Protein 6Q4S (pdb70)

Foldseek 3Di:
DDDDDAPDDFDFAPQLVVLVVVLLVVCVVLPLDPDPVSSVVLVQLVLSLLLRLLQVQFDNVVSNLSSNVSSLVVSLLVQFDPPDPPSLVVSVVLLVQLLCLLVDDQPDDTPPDDSSSRSSSPSSNLLCPPPDPLLSVQLSVLSNLQSVLVSVVSVCVSVVNQLPDAQVRLLVSLLRNLSQSSQLSSSCSRNPHDAPPLLCPDPLNVLLSSLLSSLLSLLVLLLVVVPDCSGQLNNQCVRPVDDSVVSSVVSVVVNVVSSVVSVVSVVCLVVVCVVVVPDDVSSVRVVSSVSSSVSNSVSSSVSSVVPD

Organism: NCBI:txid1079985

Nearest PDB structures (foldseek):
  6q4s-assembly1_A-2  TM=1.003E+00  e=4.118E-43  Streptomyces chartreusis NRRL 3882
  1hm4-assembly2_B  TM=9.119E-01  e=8.173E-15  Streptomyces exfoliatus
  4mc8-assembly1_A  TM=9.263E-01  e=1.950E-12  Kitasatospora setae KM-6054
  8h6u-assembly1_C  TM=8.743E-01  e=1.088E-12  Botrytis cinerea
  7y50-assembly1_A  TM=8.777E-01  e=1.174E-11  Streptantibioticus cattleyicolor

Structure (mmCIF, N/CA/C/O backbone):
data_6Q4S
#
_entry.id   6Q4S
#
_cell.length_a   103.140
_cell.length_b   103.140
_cell.length_c   139.665
_cell.angle_alpha   90.00
_cell.angle_beta   90.00
_cell.angle_gamma   120.00
#
_symmetry.space_group_name_H-M   'P 61 2 2'
#
loop_
_entity.id
_entity.type
_entity.pdbx_description
1 polymer 'Pentalenene synthase'
2 non-polymer 'CHLORIDE ION'
3 water water
#
loop_
_atom_site.group_PDB
_atom_site.id
_atom_site.type_symbol
_atom_site.label_atom_id
_atom_site.label_alt_id
_atom_site.label_comp_id
_atom_site.label_asym_id
_atom_site.label_entity_id
_atom_site.label_seq_id
_atom_site.pdbx_PDB_ins_code
_atom_site.Cartn_x
_atom_site.Cartn_y
_atom_site.Cartn_z
_atom_site.occupancy
_atom_site.B_iso_or_equiv
_atom_site.auth_seq_id
_atom_site.auth_comp_id
_atom_site.auth_asym_id
_atom_site.auth_atom_id
_atom_site.pdbx_PDB_model_num
ATOM 1 N N . ASP A 1 4 ? -2.622 -47.624 -10.999 1.00 85.46 4 ASP A N 1
ATOM 2 C CA . ASP A 1 4 ? -3.872 -47.224 -10.274 1.00 90.22 4 ASP A CA 1
ATOM 3 C C . ASP A 1 4 ? -4.583 -48.425 -9.618 1.00 90.58 4 ASP A C 1
ATOM 4 O O . ASP A 1 4 ? -5.139 -49.293 -10.304 1.00 90.56 4 ASP A O 1
ATOM 9 N N . VAL A 1 5 ? -4.555 -48.457 -8.284 1.00 86.86 5 VAL A N 1
ATOM 10 C CA . VAL A 1 5 ? -5.246 -49.484 -7.494 1.00 81.92 5 VAL A CA 1
ATOM 11 C C . VAL A 1 5 ? -6.788 -49.377 -7.726 1.00 75.80 5 VAL A C 1
ATOM 12 O O . VAL A 1 5 ? -7.411 -48.295 -7.616 1.00 70.85 5 VAL A O 1
ATOM 16 N N . ARG A 1 6 ? -7.350 -50.508 -8.141 1.00 68.53 6 ARG A N 1
ATOM 17 C CA . ARG A 1 6 ? -8.781 -50.726 -8.305 1.00 66.22 6 ARG A CA 1
ATOM 18 C C . ARG A 1 6 ? -9.125 -51.794 -7.291 1.00 60.50 6 ARG A C 1
ATOM 19 O O . ARG A 1 6 ? -8.278 -52.591 -6.889 1.00 53.79 6 ARG A O 1
ATOM 27 N N . PHE A 1 7 ? -10.366 -51.808 -6.842 1.00 55.78 7 PHE A N 1
ATOM 28 C CA . PHE A 1 7 ? -10.796 -52.883 -5.934 1.00 55.80 7 PHE A CA 1
ATOM 29 C C . PHE A 1 7 ? -12.012 -53.450 -6.616 1.00 57.72 7 PHE A C 1
ATOM 30 O O . PHE A 1 7 ? -12.793 -52.695 -7.238 1.00 57.22 7 PHE A O 1
ATOM 38 N N . ASP A 1 8 ? -12.193 -54.755 -6.522 1.00 65.65 8 ASP A N 1
ATOM 39 C CA . ASP A 1 8 ? -13.458 -55.307 -6.945 1.00 67.97 8 ASP A CA 1
ATOM 40 C C . ASP A 1 8 ? -14.221 -55.754 -5.707 1.00 60.65 8 ASP A C 1
ATOM 41 O O . ASP A 1 8 ? -13.912 -56.778 -5.091 1.00 54.14 8 ASP A O 1
ATOM 46 N N . LEU A 1 9 ? -15.215 -54.938 -5.352 1.00 53.51 9 LEU A N 1
ATOM 47 C CA . LEU A 1 9 ? -15.982 -55.116 -4.131 1.00 51.32 9 LEU A CA 1
ATOM 48 C C . LEU A 1 9 ? -17.155 -56.033 -4.414 1.00 49.84 9 LEU A C 1
ATOM 49 O O . LEU A 1 9 ? -17.702 -55.948 -5.484 1.00 56.48 9 LEU A O 1
ATOM 54 N N . PRO A 1 10 ? -17.547 -56.911 -3.472 1.00 46.85 10 PRO A N 1
ATOM 55 C CA . PRO A 1 10 ? -18.736 -57.750 -3.659 1.00 49.43 10 PRO A CA 1
ATOM 56 C C . PRO A 1 10 ? -20.047 -57.091 -3.186 1.00 54.13 10 PRO A C 1
ATOM 57 O O . PRO A 1 10 ? -20.772 -57.684 -2.400 1.00 67.73 10 PRO A O 1
ATOM 61 N N . PHE A 1 11 ? -20.322 -55.858 -3.593 1.00 54.19 11 PHE A N 1
ATOM 62 C CA . PHE A 1 11 ? -21.574 -55.189 -3.227 1.00 52.57 11 PHE A CA 1
ATOM 63 C C . PHE A 1 11 ? -22.156 -54.703 -4.521 1.00 46.74 11 PHE A C 1
ATOM 64 O O . PHE A 1 11 ? -21.426 -54.431 -5.453 1.00 48.46 11 PHE A O 1
ATOM 72 N N . ASP A 1 12 ? -23.475 -54.624 -4.594 1.00 54.36 12 ASP A N 1
ATOM 73 C CA . ASP A 1 12 ? -24.167 -53.923 -5.689 1.00 58.11 12 ASP A CA 1
ATOM 74 C C . ASP A 1 12 ? -25.113 -52.973 -4.958 1.00 51.92 12 ASP A C 1
ATOM 75 O O . ASP A 1 12 ? -25.900 -53.400 -4.080 1.00 53.05 12 ASP A O 1
ATOM 80 N N . THR A 1 13 ? -25.034 -51.694 -5.278 1.00 46.59 13 THR A N 1
ATOM 81 C CA . THR A 1 13 ? -25.545 -50.721 -4.316 1.00 46.84 13 THR A CA 1
ATOM 82 C C . THR A 1 13 ? -26.334 -49.642 -5.054 1.00 41.39 13 THR A C 1
ATOM 83 O O . THR A 1 13 ? -25.828 -49.053 -6.022 1.00 38.99 13 THR A O 1
ATOM 87 N N . PRO A 1 14 ? -27.597 -49.364 -4.610 1.00 44.74 14 PRO A N 1
ATOM 88 C CA . PRO A 1 14 ? -28.375 -48.325 -5.305 1.00 42.91 14 PRO A CA 1
ATOM 89 C C . PRO A 1 14 ? -27.845 -46.891 -5.185 1.00 45.68 14 PRO A C 1
ATOM 90 O O . PRO A 1 14 ? -27.077 -46.560 -4.287 1.00 42.59 14 PRO A O 1
ATOM 94 N N . VAL A 1 15 ? -28.221 -46.070 -6.135 1.00 38.54 15 VAL A N 1
ATOM 95 C CA . VAL A 1 15 ? -27.896 -44.689 -6.159 1.00 41.17 15 VAL A CA 1
ATOM 96 C C . VAL A 1 15 ? -29.172 -43.865 -6.107 1.00 46.92 15 VAL A C 1
ATOM 97 O O . VAL A 1 15 ? -30.108 -44.162 -6.830 1.00 51.35 15 VAL A O 1
ATOM 101 N N . SER A 1 16 ? -29.228 -42.822 -5.285 1.00 39.42 16 SER A N 1
ATOM 102 C CA . SER A 1 16 ? -30.462 -42.046 -5.207 1.00 45.12 16 SER A CA 1
ATOM 103 C C . SER A 1 16 ? -30.880 -41.423 -6.558 1.00 43.00 16 SER A C 1
ATOM 104 O O . SER A 1 16 ? -30.081 -40.756 -7.274 1.00 38.85 16 SER A O 1
ATOM 107 N N . GLU A 1 17 ? -32.170 -41.558 -6.849 1.00 42.09 17 GLU A N 1
ATOM 108 C CA . GLU A 1 17 ? -32.796 -40.815 -7.983 1.00 46.41 17 GLU A CA 1
ATOM 109 C C . GLU A 1 17 ? -32.881 -39.305 -7.780 1.00 43.06 17 GLU A C 1
ATOM 110 O O . GLU A 1 17 ? -33.102 -38.516 -8.747 1.00 38.73 17 GLU A O 1
ATOM 116 N N . HIS A 1 18 ? -32.621 -38.828 -6.548 1.00 36.61 18 HIS A N 1
ATOM 117 C CA . HIS A 1 18 ? -32.756 -37.388 -6.275 1.00 34.06 18 HIS A CA 1
ATOM 118 C C . HIS A 1 18 ? -31.538 -36.552 -6.441 1.00 35.17 18 HIS A C 1
ATOM 119 O O . HIS A 1 18 ? -31.503 -35.354 -6.071 1.00 35.41 18 HIS A O 1
ATOM 126 N N . LEU A 1 19 ? -30.515 -37.111 -7.062 1.00 35.72 19 LEU A N 1
ATOM 127 C CA . LEU A 1 19 ? -29.264 -36.368 -7.164 1.00 34.84 19 LEU A CA 1
ATOM 128 C C . LEU A 1 19 ? -29.418 -34.997 -7.743 1.00 37.66 19 LEU A C 1
ATOM 129 O O . LEU A 1 19 ? -28.970 -33.994 -7.142 1.00 33.35 19 LEU A O 1
ATOM 134 N N . GLU A 1 20 ? -30.020 -34.878 -8.940 1.00 36.76 20 GLU A N 1
ATOM 135 C CA . GLU A 1 20 ? -30.097 -33.534 -9.565 1.00 38.11 20 GLU A CA 1
ATOM 136 C C . GLU A 1 20 ? -31.072 -32.596 -8.849 1.00 33.68 20 GLU A C 1
ATOM 137 O O . GLU A 1 20 ? -30.780 -31.408 -8.676 1.00 36.19 20 GLU A O 1
ATOM 143 N N . TYR A 1 21 ? -32.198 -33.129 -8.393 1.00 35.61 21 TYR A N 1
ATOM 144 C CA . TYR A 1 21 ? -33.191 -32.296 -7.657 1.00 36.53 21 TYR A CA 1
ATOM 145 C C . TYR A 1 21 ? -32.500 -31.642 -6.402 1.00 34.03 21 TYR A C 1
ATOM 146 O O . TYR A 1 21 ? -32.540 -30.420 -6.185 1.00 33.46 21 TYR A O 1
ATOM 155 N N . ALA A 1 22 ? -31.840 -32.486 -5.631 1.00 32.49 22 ALA A N 1
ATOM 156 C CA . ALA A 1 22 ? -31.202 -32.050 -4.347 1.00 30.56 22 ALA A CA 1
ATOM 157 C C . ALA A 1 22 ? -29.937 -31.267 -4.509 1.00 32.84 22 ALA A C 1
ATOM 158 O O . ALA A 1 22 ? -29.717 -30.246 -3.800 1.00 33.83 22 ALA A O 1
ATOM 160 N N . ARG A 1 23 ? -29.103 -31.642 -5.484 1.00 35.49 23 ARG A N 1
ATOM 161 C CA . ARG A 1 23 ? -27.914 -30.842 -5.847 1.00 32.67 23 ARG A CA 1
ATOM 162 C C . ARG A 1 23 ? -28.277 -29.399 -6.056 1.00 37.68 23 ARG A C 1
ATOM 163 O O . ARG A 1 23 ? -27.614 -28.502 -5.576 1.00 33.55 23 ARG A O 1
ATOM 171 N N . ALA A 1 24 ? -29.316 -29.156 -6.842 1.00 36.71 24 ALA A N 1
ATOM 172 C CA . ALA A 1 24 ? -29.692 -27.798 -7.152 1.00 32.87 24 ALA A CA 1
ATOM 173 C C . ALA A 1 24 ? -30.071 -26.989 -5.900 1.00 29.42 24 ALA A C 1
ATOM 174 O O . ALA A 1 24 ? -29.623 -25.887 -5.732 1.00 34.37 24 ALA A O 1
ATOM 176 N N . ARG A 1 25 ? -30.872 -27.550 -5.035 1.00 31.62 25 ARG A N 1
ATOM 177 C CA . ARG A 1 25 ? -31.199 -26.864 -3.764 1.00 36.65 25 ARG A CA 1
ATOM 178 C C . ARG A 1 25 ? -29.973 -26.679 -2.850 1.00 33.73 25 ARG A C 1
ATOM 179 O O . ARG A 1 25 ? -29.816 -25.650 -2.149 1.00 33.35 25 ARG A O 1
ATOM 187 N N . HIS A 1 26 ? -29.146 -27.719 -2.833 1.00 32.30 26 HIS A N 1
ATOM 188 C CA . HIS A 1 26 ? -27.924 -27.775 -1.980 1.00 33.16 26 HIS A CA 1
ATOM 189 C C . HIS A 1 26 ? -26.977 -26.699 -2.409 1.00 33.18 26 HIS A C 1
ATOM 190 O O . HIS A 1 26 ? -26.438 -25.959 -1.583 1.00 34.55 26 HIS A O 1
ATOM 197 N N . LEU A 1 27 ? -26.758 -26.549 -3.722 1.00 34.92 27 LEU A N 1
ATOM 198 C CA . LEU A 1 27 ? -25.881 -25.479 -4.191 1.00 31.74 27 LEU A CA 1
ATOM 199 C C . LEU A 1 27 ? -26.312 -24.053 -3.885 1.00 32.69 27 LEU A C 1
ATOM 200 O O . LEU A 1 27 ? -25.444 -23.178 -3.673 1.00 32.80 27 LEU A O 1
ATOM 205 N N . ARG A 1 28 ? -27.611 -23.805 -3.911 1.00 31.22 28 ARG A N 1
ATOM 206 C CA . ARG A 1 28 ? -28.141 -22.502 -3.478 1.00 32.73 28 ARG A CA 1
ATOM 207 C C . ARG A 1 28 ? -27.985 -22.289 -1.974 1.00 31.57 28 ARG A C 1
ATOM 208 O O . ARG A 1 28 ? -27.657 -21.185 -1.527 1.00 31.30 28 ARG A O 1
ATOM 216 N N . TRP A 1 29 ? -28.200 -23.374 -1.236 1.00 29.92 29 TRP A N 1
ATOM 217 C CA . TRP A 1 29 ? -28.024 -23.356 0.227 1.00 33.13 29 TRP A CA 1
ATOM 218 C C . TRP A 1 29 ? -26.600 -22.987 0.650 1.00 31.40 29 TRP A C 1
ATOM 219 O O . TRP A 1 29 ? -26.426 -22.196 1.576 1.00 31.78 29 TRP A O 1
ATOM 230 N N . VAL A 1 30 ? -25.569 -23.532 0.007 1.00 32.32 30 VAL A N 1
ATOM 231 C CA . VAL A 1 30 ? -24.211 -23.175 0.431 1.00 36.14 30 VAL A CA 1
ATOM 232 C C . VAL A 1 30 ? -23.963 -21.668 0.333 1.00 38.66 30 VAL A C 1
ATOM 233 O O . VAL A 1 30 ? -23.242 -21.068 1.169 1.00 33.10 30 VAL A O 1
ATOM 237 N N . TRP A 1 31 ? -24.535 -21.040 -0.680 1.00 34.11 31 TRP A N 1
ATOM 238 C CA . TRP A 1 31 ? -24.537 -19.545 -0.710 1.00 34.10 31 TRP A CA 1
ATOM 239 C C . TRP A 1 31 ? -25.421 -18.804 0.313 1.00 31.18 31 TRP A C 1
ATOM 240 O O . TRP A 1 31 ? -25.039 -17.825 0.916 1.00 39.44 31 TRP A O 1
ATOM 251 N N . GLU A 1 32 ? -26.610 -19.275 0.503 1.00 34.67 32 GLU A N 1
ATOM 252 C CA . GLU A 1 32 ? -27.538 -18.680 1.457 1.00 36.87 32 GLU A CA 1
ATOM 253 C C . GLU A 1 32 ? -26.894 -18.737 2.857 1.00 40.71 32 GLU A C 1
ATOM 254 O O . GLU A 1 32 ? -26.961 -17.773 3.602 1.00 34.95 32 GLU A O 1
ATOM 260 N N . MET A 1 33 ? -26.215 -19.847 3.179 1.00 34.82 33 MET A N 1
ATOM 261 C CA . MET A 1 33 ? -25.612 -19.990 4.549 1.00 35.83 33 MET A CA 1
ATOM 262 C C . MET A 1 33 ? -24.219 -19.407 4.633 1.00 40.59 33 MET A C 1
ATOM 263 O O . MET A 1 33 ? -23.563 -19.490 5.665 1.00 36.38 33 MET A O 1
ATOM 268 N N . ARG A 1 34 ? -23.732 -18.820 3.540 1.00 37.50 34 ARG A N 1
ATOM 269 C CA . ARG A 1 34 ? -22.480 -18.092 3.512 1.00 40.12 34 ARG A CA 1
ATOM 270 C C . ARG A 1 34 ? -21.271 -18.989 3.762 1.00 40.40 34 ARG A C 1
ATOM 271 O O . ARG A 1 34 ? -20.221 -18.501 4.172 1.00 40.04 34 ARG A O 1
ATOM 279 N N . LEU A 1 35 ? -21.403 -20.266 3.392 1.00 36.03 35 LEU A N 1
ATOM 280 C CA . LEU A 1 35 ? -20.306 -21.252 3.483 1.00 37.01 35 LEU A CA 1
ATOM 281 C C . LEU A 1 35 ? -19.279 -21.078 2.402 1.00 40.98 35 LEU A C 1
ATOM 282 O O . LEU A 1 35 ? -18.142 -21.475 2.581 1.00 39.83 35 LEU A O 1
ATOM 287 N N . VAL A 1 36 ? -19.690 -20.562 1.248 1.00 41.45 36 VAL A N 1
ATOM 288 C CA . VAL A 1 36 ? -18.768 -20.098 0.246 1.00 40.47 36 VAL A CA 1
ATOM 289 C C . VAL A 1 36 ? -19.008 -18.585 0.112 1.00 43.21 36 VAL A C 1
ATOM 290 O O . VAL A 1 36 ? -20.162 -18.074 0.311 1.00 43.86 36 VAL A O 1
ATOM 294 N N . ARG A 1 37 ? -17.933 -17.896 -0.262 1.00 41.25 37 ARG A N 1
ATOM 295 C CA . ARG A 1 37 ? -17.881 -16.415 -0.279 1.00 52.68 37 ARG A CA 1
ATOM 296 C C . ARG A 1 37 ? -17.503 -15.769 -1.640 1.00 52.55 37 ARG A C 1
ATOM 297 O O . ARG A 1 37 ? -17.592 -14.575 -1.781 1.00 56.46 37 ARG A O 1
ATOM 305 N N . SER A 1 38 ? -17.050 -16.562 -2.602 1.00 52.93 38 SER A N 1
ATOM 306 C CA . SER A 1 38 ? -16.647 -16.077 -3.911 1.00 47.74 38 SER A CA 1
ATOM 307 C C . SER A 1 38 ? -17.004 -17.109 -4.951 1.00 47.59 38 SER A C 1
ATOM 308 O O . SER A 1 38 ? -17.131 -18.307 -4.664 1.00 51.12 38 SER A O 1
ATOM 311 N N . ARG A 1 39 ? -17.144 -16.633 -6.182 1.00 47.67 39 ARG A N 1
ATOM 312 C CA . ARG A 1 39 ? -17.416 -17.486 -7.309 1.00 48.58 39 ARG A CA 1
ATOM 313 C C . ARG A 1 39 ? -16.366 -18.601 -7.460 1.00 44.52 39 ARG A C 1
ATOM 314 O O . ARG A 1 39 ? -16.733 -19.761 -7.662 1.00 45.83 39 ARG A O 1
ATOM 322 N N . ASP A 1 40 ? -15.095 -18.240 -7.365 1.00 45.02 40 ASP A N 1
ATOM 323 C CA . ASP A 1 40 ? -13.954 -19.197 -7.405 1.00 49.15 40 ASP A CA 1
ATOM 324 C C . ASP A 1 40 ? -14.009 -20.240 -6.278 1.00 47.03 40 ASP A C 1
ATOM 325 O O . ASP A 1 40 ? -13.726 -21.404 -6.503 1.00 50.80 40 ASP A O 1
ATOM 330 N N . GLY A 1 41 ? -14.326 -19.807 -5.066 1.00 47.13 41 GLY A N 1
ATOM 331 C CA . GLY A 1 41 ? -14.468 -20.746 -3.958 1.00 44.42 41 GLY A CA 1
ATOM 332 C C . GLY A 1 41 ? -15.580 -21.713 -4.239 1.00 46.73 41 GLY A C 1
ATOM 333 O O . GLY A 1 41 ? -15.436 -22.929 -4.020 1.00 43.86 41 GLY A O 1
ATOM 334 N N . PHE A 1 42 ? -16.686 -21.183 -4.776 1.00 46.96 42 PHE A N 1
ATOM 335 C CA . PHE A 1 42 ? -17.816 -22.009 -5.132 1.00 41.34 42 PHE A CA 1
ATOM 336 C C . PHE A 1 42 ? -17.460 -23.033 -6.179 1.00 41.63 42 PHE A C 1
ATOM 337 O O . PHE A 1 42 ? -17.815 -24.196 -6.045 1.00 40.03 42 PHE A O 1
ATOM 345 N N . GLU A 1 43 ? -16.830 -22.608 -7.266 1.00 43.45 43 GLU A N 1
ATOM 346 C CA . GLU A 1 43 ? -16.487 -23.573 -8.337 1.00 47.71 43 GLU A CA 1
ATOM 347 C C . GLU A 1 43 ? -15.476 -24.675 -7.851 1.00 44.52 43 GLU A C 1
ATOM 348 O O . GLU A 1 43 ? -15.596 -25.827 -8.190 1.00 46.35 43 GLU A O 1
ATOM 354 N N . GLU A 1 44 ? -14.534 -24.298 -7.010 1.00 52.29 44 GLU A N 1
ATOM 355 C CA . GLU A 1 44 ? -13.681 -25.245 -6.262 1.00 50.31 44 GLU A CA 1
ATOM 356 C C . GLU A 1 44 ? -14.538 -26.234 -5.451 1.00 47.82 44 GLU A C 1
ATOM 357 O O . GLU A 1 44 ? -14.391 -27.436 -5.611 1.00 41.61 44 GLU A O 1
ATOM 363 N N . TYR A 1 45 ? -15.492 -25.726 -4.652 1.00 43.32 45 TYR A N 1
ATOM 364 C CA . TYR A 1 45 ? -16.437 -26.592 -3.933 1.00 41.66 45 TYR A CA 1
ATOM 365 C C . TYR A 1 45 ? -17.185 -27.534 -4.891 1.00 41.01 45 TYR A C 1
ATOM 366 O O . TYR A 1 45 ? -17.239 -28.754 -4.703 1.00 41.22 45 TYR A O 1
ATOM 375 N N . LYS A 1 46 ? -17.754 -26.979 -5.964 1.00 43.42 46 LYS A N 1
ATOM 376 C CA . LYS A 1 46 ? -18.483 -27.821 -6.927 1.00 44.30 46 LYS A CA 1
ATOM 377 C C . LYS A 1 46 ? -17.690 -28.941 -7.531 1.00 44.53 46 LYS A C 1
ATOM 378 O O . LYS A 1 46 ? -18.266 -29.986 -7.846 1.00 42.11 46 LYS A O 1
ATOM 384 N N . SER A 1 47 ? -16.397 -28.720 -7.751 1.00 45.98 47 SER A N 1
ATOM 385 C CA . SER A 1 47 ? -15.557 -29.756 -8.364 1.00 45.52 47 SER A CA 1
ATOM 386 C C . SER A 1 47 ? -15.419 -31.001 -7.524 1.00 43.12 47 SER A C 1
ATOM 387 O O . SER A 1 47 ? -15.208 -32.080 -8.070 1.00 51.92 47 SER A O 1
ATOM 390 N N . TRP A 1 48 ? -15.554 -30.892 -6.211 1.00 43.86 48 TRP A N 1
ATOM 391 C CA . TRP A 1 48 ? -15.455 -32.075 -5.343 1.00 42.33 48 TRP A CA 1
ATOM 392 C C . TRP A 1 48 ? -16.612 -33.050 -5.554 1.00 45.37 48 TRP A C 1
ATOM 393 O O . TRP A 1 48 ? -16.552 -34.196 -5.075 1.00 39.19 48 TRP A O 1
ATOM 404 N N . ASP A 1 49 ? -17.682 -32.591 -6.227 1.00 37.68 49 ASP A N 1
ATOM 405 C CA . ASP A 1 49 ? -18.936 -33.368 -6.421 1.00 39.22 49 ASP A CA 1
ATOM 406 C C . ASP A 1 49 ? -19.439 -34.136 -5.189 1.00 34.89 49 ASP A C 1
ATOM 407 O O . ASP A 1 49 ? -19.779 -35.324 -5.244 1.00 33.85 49 ASP A O 1
ATOM 412 N N . LEU A 1 50 ? -19.512 -33.436 -4.049 1.00 35.41 50 LEU A N 1
ATOM 413 C CA . LEU A 1 50 ? -20.116 -34.030 -2.842 1.00 34.61 50 LEU A CA 1
ATOM 414 C C . LEU A 1 50 ? -21.563 -34.500 -2.996 1.00 33.58 50 LEU A C 1
ATOM 415 O O . LEU A 1 50 ? -21.923 -35.515 -2.478 1.00 35.98 50 LEU A O 1
ATOM 420 N N . PRO A 1 51 ? -22.391 -33.789 -3.781 1.00 35.67 51 PRO A N 1
ATOM 421 C CA . PRO A 1 51 ? -23.754 -34.320 -4.016 1.00 34.63 51 PRO A CA 1
ATOM 422 C C . PRO A 1 51 ? -23.763 -35.769 -4.499 1.00 31.73 51 PRO A C 1
ATOM 423 O O . PRO A 1 51 ? -24.516 -36.586 -4.034 1.00 34.12 51 PRO A O 1
ATOM 427 N N . GLN A 1 52 ? -22.837 -36.102 -5.380 1.00 32.25 52 GLN A N 1
ATOM 428 C CA . GLN A 1 52 ? -22.785 -37.446 -5.858 1.00 33.69 52 GLN A CA 1
ATOM 429 C C . GLN A 1 52 ? -22.455 -38.414 -4.779 1.00 28.81 52 GLN A C 1
ATOM 430 O O . GLN A 1 52 ? -23.047 -39.489 -4.674 1.00 33.27 52 GLN A O 1
ATOM 436 N N . ALA A 1 53 ? -21.499 -38.074 -3.903 1.00 32.90 53 ALA A N 1
ATOM 437 C CA . ALA A 1 53 ? -21.202 -38.964 -2.795 1.00 30.90 53 ALA A CA 1
ATOM 438 C C . ALA A 1 53 ? -22.447 -39.191 -1.938 1.00 29.49 53 ALA A C 1
ATOM 439 O O . ALA A 1 53 ? -22.761 -40.353 -1.540 1.00 29.31 53 ALA A O 1
ATOM 441 N N . ALA A 1 54 ? -23.163 -38.089 -1.633 1.00 32.74 54 ALA A N 1
ATOM 442 C CA . ALA A 1 54 ? -24.380 -38.261 -0.797 1.00 32.62 54 ALA A CA 1
ATOM 443 C C . ALA A 1 54 ? -25.429 -39.190 -1.433 1.00 33.22 54 ALA A C 1
ATOM 444 O O . ALA A 1 54 ? -26.065 -40.031 -0.778 1.00 31.20 54 ALA A O 1
ATOM 446 N N . ALA A 1 55 ? -25.604 -39.028 -2.742 1.00 36.10 55 ALA A N 1
ATOM 447 C CA . ALA A 1 55 ? -26.556 -39.866 -3.503 1.00 33.84 55 ALA A CA 1
ATOM 448 C C . ALA A 1 55 ? -26.191 -41.346 -3.495 1.00 37.65 55 ALA A C 1
ATOM 449 O O . ALA A 1 55 ? -27.077 -42.217 -3.523 1.00 34.29 55 ALA A O 1
ATOM 451 N N . ARG A 1 56 ? -24.894 -41.659 -3.437 1.00 31.57 56 ARG A N 1
ATOM 452 C CA . ARG A 1 56 ? -24.406 -43.102 -3.385 1.00 31.26 56 ARG A CA 1
ATOM 453 C C . ARG A 1 56 ? -24.342 -43.690 -2.010 1.00 31.79 56 ARG A C 1
ATOM 454 O O . ARG A 1 56 ? -24.499 -44.885 -1.818 1.00 31.70 56 ARG A O 1
ATOM 462 N N . THR A 1 57 ? -24.112 -42.834 -0.996 1.00 29.30 57 THR A N 1
ATOM 463 C CA . THR A 1 57 ? -24.081 -43.314 0.380 1.00 27.62 57 THR A CA 1
ATOM 464 C C . THR A 1 57 ? -25.402 -43.338 1.170 1.00 27.83 57 THR A C 1
ATOM 465 O O . THR A 1 57 ? -25.552 -44.143 2.132 1.00 27.59 57 THR A O 1
ATOM 469 N N . TYR A 1 58 ? -26.348 -42.502 0.771 1.00 27.84 58 TYR A N 1
ATOM 470 C CA . TYR A 1 58 ? -27.682 -42.481 1.400 1.00 30.70 58 TYR A CA 1
ATOM 471 C C . TYR A 1 58 ? -28.756 -42.706 0.302 1.00 35.58 58 TYR A C 1
ATOM 472 O O . TYR A 1 58 ? -29.557 -41.832 0.028 1.00 31.68 58 TYR A O 1
ATOM 481 N N . PRO A 1 59 ? -28.717 -43.856 -0.362 1.00 32.95 59 PRO A N 1
ATOM 482 C CA . PRO A 1 59 ? -29.542 -43.946 -1.603 1.00 37.81 59 PRO A CA 1
ATOM 483 C C . PRO A 1 59 ? -31.052 -44.009 -1.401 1.00 37.12 59 PRO A C 1
ATOM 484 O O . PRO A 1 59 ? -31.782 -43.792 -2.377 1.00 40.80 59 PRO A O 1
ATOM 488 N N . HIS A 1 60 ? -31.507 -44.290 -0.178 1.00 40.69 60 HIS A N 1
ATOM 489 C CA . HIS A 1 60 ? -32.933 -44.406 0.144 1.00 40.00 60 HIS A CA 1
ATOM 490 C C . HIS A 1 60 ? -33.573 -43.138 0.667 1.00 42.39 60 HIS A C 1
ATOM 491 O O . HIS A 1 60 ? -34.693 -43.212 1.076 1.00 39.90 60 HIS A O 1
ATOM 498 N N . ALA A 1 61 ? -32.879 -41.999 0.637 1.00 36.09 61 ALA A N 1
ATOM 499 C CA . ALA A 1 61 ? -33.380 -40.812 1.271 1.00 37.09 61 ALA A CA 1
ATOM 500 C C . ALA A 1 61 ? -34.546 -40.302 0.457 1.00 41.90 61 ALA A C 1
ATOM 501 O O . ALA A 1 61 ? -34.493 -40.340 -0.794 1.00 34.87 61 ALA A O 1
ATOM 503 N N . SER A 1 62 ? -35.560 -39.740 1.136 1.00 38.15 62 SER A N 1
ATOM 504 C CA . SER A 1 62 ? -36.532 -38.946 0.416 1.00 36.11 62 SER A CA 1
ATOM 505 C C . SER A 1 62 ? -35.833 -37.775 -0.212 1.00 40.45 62 SER A C 1
ATOM 506 O O . SER A 1 62 ? -34.677 -37.454 0.170 1.00 34.60 62 SER A O 1
ATOM 509 N N . ALA A 1 63 ? -36.515 -37.083 -1.121 1.00 31.83 63 ALA A N 1
ATOM 510 C CA . ALA A 1 63 ? -35.918 -36.003 -1.801 1.00 34.52 63 ALA A CA 1
ATOM 511 C C . ALA A 1 63 ? -35.565 -34.841 -0.882 1.00 35.84 63 ALA A C 1
ATOM 512 O O . ALA A 1 63 ? -34.538 -34.153 -1.115 1.00 37.77 63 ALA A O 1
ATOM 514 N N . ASP A 1 64 ? -36.405 -34.528 0.109 1.00 34.30 64 ASP A N 1
ATOM 515 C CA . ASP A 1 64 ? -36.101 -33.367 0.923 1.00 36.59 64 ASP A CA 1
ATOM 516 C C . ASP A 1 64 ? -34.920 -33.720 1.888 1.00 33.67 64 ASP A C 1
ATOM 517 O O . ASP A 1 64 ? -34.159 -32.851 2.266 1.00 35.49 64 ASP A O 1
ATOM 522 N N . ASP A 1 65 ? -34.925 -34.943 2.367 1.00 32.68 65 ASP A N 1
ATOM 523 C CA . ASP A 1 65 ? -33.855 -35.450 3.244 1.00 37.03 65 ASP A CA 1
ATOM 524 C C . ASP A 1 65 ? -32.530 -35.604 2.495 1.00 39.42 65 ASP A C 1
ATOM 525 O O . ASP A 1 65 ? -31.470 -35.388 3.069 1.00 39.84 65 ASP A O 1
ATOM 530 N N . MET A 1 66 ? -32.582 -35.851 1.196 1.00 35.79 66 MET A N 1
ATOM 531 C CA . MET A 1 66 ? -31.358 -35.864 0.399 1.00 33.16 66 MET A CA 1
ATOM 532 C C . MET A 1 66 ? -30.735 -34.490 0.400 1.00 33.23 66 MET A C 1
ATOM 533 O O . MET A 1 66 ? -29.497 -34.341 0.530 1.00 30.02 66 MET A O 1
ATOM 538 N N . VAL A 1 67 ? -31.571 -33.452 0.342 1.00 30.24 67 VAL A N 1
ATOM 539 C CA . VAL A 1 67 ? -31.053 -32.094 0.457 1.00 30.60 67 VAL A CA 1
ATOM 540 C C . VAL A 1 67 ? -30.296 -31.830 1.834 1.00 32.69 67 VAL A C 1
ATOM 541 O O . VAL A 1 67 ? -29.218 -31.302 1.820 1.00 30.67 67 VAL A O 1
ATOM 545 N N . VAL A 1 68 ? -30.918 -32.227 2.929 1.00 36.64 68 VAL A N 1
ATOM 546 C CA . VAL A 1 68 ? -30.367 -32.076 4.282 1.00 34.59 68 VAL A CA 1
ATOM 547 C C . VAL A 1 68 ? -29.039 -32.854 4.343 1.00 34.99 68 VAL A C 1
ATOM 548 O O . VAL A 1 68 ? -28.043 -32.335 4.838 1.00 34.37 68 VAL A O 1
ATOM 552 N N . LEU A 1 69 ? -29.019 -34.063 3.781 1.00 32.15 69 LEU A N 1
ATOM 553 C CA . LEU A 1 69 ? -27.786 -34.870 3.749 1.00 29.57 69 LEU A CA 1
ATOM 554 C C . LEU A 1 69 ? -26.643 -34.242 2.964 1.00 34.22 69 LEU A C 1
ATOM 555 O O . LEU A 1 69 ? -25.505 -34.226 3.443 1.00 31.67 69 LEU A O 1
ATOM 560 N N . MET A 1 70 ? -26.917 -33.668 1.799 1.00 27.24 70 MET A N 1
ATOM 561 C CA . MET A 1 70 ? -25.919 -32.961 1.063 1.00 30.51 70 MET A CA 1
ATOM 562 C C . MET A 1 70 ? -25.448 -31.736 1.824 1.00 31.75 70 MET A C 1
ATOM 563 O O . MET A 1 70 ? -24.254 -31.401 1.819 1.00 32.11 70 MET A O 1
ATOM 568 N N . ASN A 1 71 ? -26.392 -31.027 2.450 1.00 31.14 71 ASN A N 1
ATOM 569 C CA . ASN A 1 71 ? -26.004 -29.861 3.174 1.00 31.48 71 ASN A CA 1
ATOM 570 C C . ASN A 1 71 ? -24.961 -30.282 4.315 1.00 29.71 71 ASN A C 1
ATOM 571 O O . ASN A 1 71 ? -23.899 -29.663 4.485 1.00 31.01 71 ASN A O 1
ATOM 576 N N . TRP A 1 72 ? -25.345 -31.251 5.088 1.00 31.56 72 TRP A N 1
ATOM 577 C CA . TRP A 1 72 ? -24.465 -31.835 6.106 1.00 37.72 72 TRP A CA 1
ATOM 578 C C . TRP A 1 72 ? -23.097 -32.271 5.588 1.00 38.39 72 TRP A C 1
ATOM 579 O O . TRP A 1 72 ? -22.075 -31.813 6.078 1.00 35.62 72 TRP A O 1
ATOM 590 N N . PHE A 1 73 ? -23.105 -33.097 4.548 1.00 38.34 73 PHE A N 1
ATOM 591 C CA . PHE A 1 73 ? -21.906 -33.448 3.837 1.00 46.31 73 PHE A CA 1
ATOM 592 C C . PHE A 1 73 ? -20.998 -32.246 3.591 1.00 43.35 73 PHE A C 1
ATOM 593 O O . PHE A 1 73 ? -19.809 -32.352 3.764 1.00 39.77 73 PHE A O 1
ATOM 601 N N . SER A 1 74 ? -21.545 -31.131 3.124 1.00 35.42 74 SER A N 1
ATOM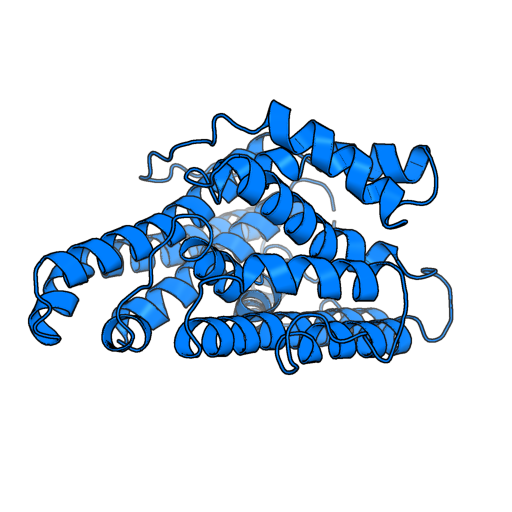 602 C CA . SER A 1 74 ? -20.736 -30.019 2.823 1.00 39.29 74 SER A CA 1
ATOM 603 C C . SER A 1 74 ? -20.014 -29.427 4.059 1.00 41.29 74 SER A C 1
ATOM 604 O O . SER A 1 74 ? -18.949 -28.822 3.872 1.00 39.03 74 SER A O 1
ATOM 607 N N . LEU A 1 75 ?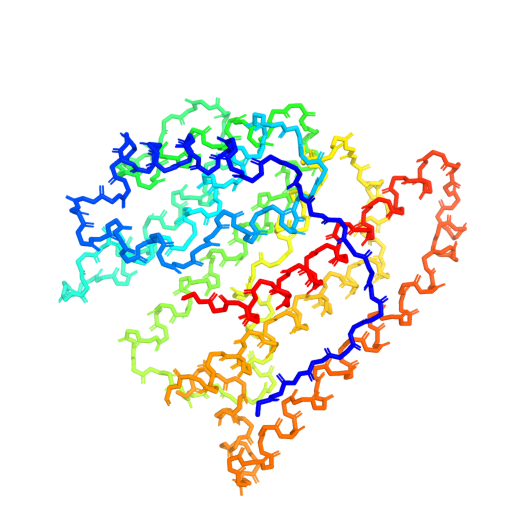 -20.620 -29.557 5.257 1.00 41.80 75 LEU A N 1
ATOM 608 C CA . LEU A 1 75 ? -20.131 -28.893 6.486 1.00 42.74 75 LEU A CA 1
ATOM 609 C C . LEU A 1 75 ? -18.768 -29.396 6.829 1.00 41.22 75 LEU A C 1
ATOM 610 O O . LEU A 1 75 ? -17.857 -28.611 7.009 1.00 41.25 75 LEU A O 1
ATOM 615 N N . ALA A 1 76 ? -18.639 -30.698 6.880 1.00 40.14 76 ALA A N 1
ATOM 616 C CA . ALA A 1 76 ? -17.387 -31.308 7.186 1.00 43.32 76 ALA A CA 1
ATOM 617 C C . ALA A 1 76 ? -16.292 -30.946 6.184 1.00 39.95 76 ALA A C 1
ATOM 618 O O . ALA A 1 76 ? -15.183 -30.666 6.574 1.00 39.97 76 ALA A O 1
ATOM 620 N N . PHE A 1 77 ? -16.579 -31.024 4.896 1.00 36.90 77 PHE A N 1
ATOM 621 C CA . PHE A 1 77 ? -15.581 -30.767 3.878 1.00 36.73 77 PHE A CA 1
ATOM 622 C C . PHE A 1 77 ? -15.224 -29.297 3.725 1.00 39.08 77 PHE A C 1
ATOM 623 O O . PHE A 1 77 ? -14.122 -28.965 3.327 1.00 42.03 77 PHE A O 1
ATOM 631 N N . LEU A 1 78 ? -16.166 -28.414 4.005 1.00 35.01 78 LEU A N 1
ATOM 632 C CA . LEU A 1 78 ? -15.879 -27.000 3.956 1.00 36.10 78 LEU A CA 1
ATOM 633 C C . LEU A 1 78 ? -15.199 -26.537 5.227 1.00 39.23 78 LEU A C 1
ATOM 634 O O . LEU A 1 78 ? -14.597 -25.484 5.232 1.00 43.44 78 LEU A O 1
ATOM 639 N N . PHE A 1 79 ? -15.339 -27.300 6.290 1.00 36.49 79 PHE A N 1
ATOM 640 C CA . PHE A 1 79 ? -14.871 -26.883 7.616 1.00 38.78 79 PHE A CA 1
ATOM 641 C C . PHE A 1 79 ? -13.456 -26.258 7.614 1.00 48.37 79 PHE A C 1
ATOM 642 O O . PHE A 1 79 ? -13.390 -25.019 7.840 1.00 40.99 79 PHE A O 1
ATOM 650 N N . ASP A 1 80 ? -12.363 -26.987 7.302 1.00 51.23 80 ASP A N 1
ATOM 651 C CA . ASP A 1 80 ? -10.988 -26.275 7.140 1.00 66.01 80 ASP A CA 1
ATOM 652 C C . ASP A 1 80 ? -10.996 -24.906 6.420 1.00 64.73 80 ASP A C 1
ATOM 653 O O . ASP A 1 80 ? -10.408 -23.913 6.884 1.00 53.84 80 ASP A O 1
ATOM 658 N N . ASP A 1 81 ? -11.736 -24.859 5.321 1.00 71.40 81 ASP A N 1
ATOM 659 C CA . ASP A 1 81 ? -11.764 -23.690 4.424 1.00 72.46 81 ASP A CA 1
ATOM 660 C C . ASP A 1 81 ? -12.571 -22.482 4.981 1.00 65.15 81 ASP A C 1
ATOM 661 O O . ASP A 1 81 ? -12.661 -21.454 4.335 1.00 58.51 81 ASP A O 1
ATOM 666 N N . GLN A 1 82 ? -13.113 -22.569 6.189 1.00 64.90 82 GLN A N 1
ATOM 667 C CA . GLN A 1 82 ? -13.828 -21.430 6.773 1.00 67.06 82 GLN A CA 1
ATOM 668 C C . GLN A 1 82 ? -12.897 -20.385 7.407 1.00 68.51 82 GLN A C 1
ATOM 669 O O . GLN A 1 82 ? -13.356 -19.282 7.716 1.00 73.42 82 GLN A O 1
ATOM 675 N N . PHE A 1 83 ? -11.610 -20.750 7.572 1.00 64.52 83 PHE A N 1
ATOM 676 C CA . PHE A 1 83 ? -10.594 -20.025 8.385 1.00 75.97 83 PHE A CA 1
ATOM 677 C C . PHE A 1 83 ? -9.423 -19.557 7.522 1.00 88.75 83 PHE A C 1
ATOM 678 O O . PHE A 1 83 ? -8.894 -20.355 6.719 1.00 80.97 83 PHE A O 1
ATOM 686 N N . ASP A 1 84 ? -9.026 -18.286 7.707 1.00 103.70 84 ASP A N 1
ATOM 687 C CA . ASP A 1 84 ? -7.817 -17.704 7.085 1.00 106.64 84 ASP A CA 1
ATOM 688 C C . ASP A 1 84 ? -6.626 -18.629 7.387 1.00 107.54 84 ASP A C 1
ATOM 689 O O . ASP A 1 84 ? -6.326 -18.893 8.562 1.00 105.14 84 ASP A O 1
ATOM 694 N N . ALA A 1 85 ? -5.993 -19.152 6.330 1.00 105.89 85 ALA A N 1
ATOM 695 C CA . ALA A 1 85 ? -5.007 -20.253 6.452 1.00 108.72 85 ALA A CA 1
ATOM 696 C C . ALA A 1 85 ? -3.636 -19.786 6.967 1.00 111.94 85 ALA A C 1
ATOM 697 O O . ALA A 1 85 ? -2.828 -20.612 7.423 1.00 108.49 85 ALA A O 1
ATOM 699 N N . SER A 1 86 ? -3.398 -18.471 6.899 1.00 109.49 86 SER A N 1
ATOM 700 C CA . SER A 1 86 ? -2.123 -17.869 7.268 1.00 114.29 86 SER A CA 1
ATOM 701 C C . SER A 1 86 ? -2.111 -17.217 8.666 1.00 116.09 86 SER A C 1
ATOM 702 O O . SER A 1 86 ? -1.032 -16.901 9.168 1.00 117.52 86 SER A O 1
ATOM 705 N N . ARG A 1 87 ? -3.277 -17.002 9.286 1.00 110.36 87 ARG A N 1
ATOM 706 C CA . ARG A 1 87 ? -3.329 -16.473 10.670 1.00 115.98 87 ARG A CA 1
ATOM 707 C C . ARG A 1 87 ? -2.536 -17.340 11.696 1.00 118.26 87 ARG A C 1
ATOM 708 O O . ARG A 1 87 ? -2.445 -18.572 11.532 1.00 100.87 87 ARG A O 1
ATOM 716 N N . PRO A 1 88 ? -1.965 -16.691 12.753 1.00 117.43 88 PRO A N 1
ATOM 717 C CA . PRO A 1 88 ? -1.017 -17.355 13.687 1.00 104.60 88 PRO A CA 1
ATOM 718 C C . PRO A 1 88 ? -1.609 -18.526 14.493 1.00 95.21 88 PRO A C 1
ATOM 719 O O . PRO A 1 88 ? -0.969 -19.588 14.642 1.00 78.16 88 PRO A O 1
ATOM 723 N N . ASP A 1 89 ? -2.842 -18.313 14.963 1.00 85.64 89 ASP A N 1
ATOM 724 C CA . ASP A 1 89 ? -3.566 -19.217 15.878 1.00 83.77 89 ASP A CA 1
ATOM 725 C C . ASP A 1 89 ? -4.718 -19.977 15.173 1.00 72.01 89 ASP A C 1
ATOM 726 O O . ASP A 1 89 ? -5.779 -20.212 15.772 1.00 61.15 89 ASP A O 1
ATOM 731 N N . ARG A 1 90 ? -4.498 -20.332 13.907 1.00 62.62 90 ARG A N 1
ATOM 732 C CA . ARG A 1 90 ? -5.470 -21.046 13.091 1.00 61.38 90 ARG A CA 1
ATOM 733 C C . ARG A 1 90 ? -6.009 -22.286 13.872 1.00 53.79 90 ARG A C 1
ATOM 734 O O . ARG A 1 90 ? -7.216 -22.445 14.037 1.00 42.23 90 ARG A O 1
ATOM 742 N N . ALA A 1 91 ? -5.076 -23.121 14.338 1.00 47.36 91 ALA A N 1
ATOM 743 C CA . ALA A 1 91 ? -5.363 -24.369 15.028 1.00 47.61 91 ALA A CA 1
ATOM 744 C C . ALA A 1 91 ? -6.252 -24.178 16.296 1.00 42.83 91 ALA A C 1
ATOM 745 O O . ALA A 1 91 ? -7.198 -24.946 16.483 1.00 44.17 91 ALA A O 1
ATOM 747 N N . ASP A 1 92 ? -6.051 -23.095 17.049 1.00 36.35 92 ASP A N 1
ATOM 748 C CA . ASP A 1 92 ? -6.925 -22.707 18.170 1.00 46.17 92 ASP A CA 1
ATOM 749 C C . ASP A 1 92 ? -8.335 -22.270 17.740 1.00 42.11 92 ASP A C 1
ATOM 750 O O . ASP A 1 92 ? -9.313 -22.606 18.399 1.00 37.13 92 ASP A O 1
ATOM 755 N N . ARG A 1 93 ? -8.446 -21.503 16.670 1.00 37.54 93 ARG A N 1
ATOM 756 C CA . ARG A 1 93 ? -9.763 -21.156 16.162 1.00 40.17 93 ARG A CA 1
ATOM 757 C C . ARG A 1 93 ? -10.510 -22.410 15.660 1.00 33.39 93 ARG A C 1
ATOM 758 O O . ARG A 1 93 ? -11.670 -22.545 15.945 1.00 39.73 93 ARG A O 1
ATOM 766 N N . ILE A 1 94 ? -9.842 -23.312 14.975 1.00 34.19 94 ILE A N 1
ATOM 767 C CA . ILE A 1 94 ? -10.439 -24.578 14.540 1.00 37.38 94 ILE A CA 1
ATOM 768 C C . ILE A 1 94 ? -10.989 -25.399 15.747 1.00 40.73 94 ILE A C 1
ATOM 769 O O . ILE A 1 94 ? -12.138 -25.826 15.724 1.00 35.46 94 ILE A O 1
ATOM 774 N N . ALA A 1 95 ? -10.205 -25.522 16.820 1.00 35.53 95 ALA A N 1
ATOM 775 C CA . ALA A 1 95 ? -10.635 -26.260 17.985 1.00 37.46 95 ALA A CA 1
ATOM 776 C C . ALA A 1 95 ? -11.825 -25.660 18.574 1.00 32.82 95 ALA A C 1
ATOM 777 O O . ALA A 1 95 ? -12.703 -26.383 19.043 1.00 37.22 95 ALA A O 1
ATOM 779 N N . GLU A 1 96 ? -11.839 -24.327 18.642 1.00 35.07 96 GLU A N 1
ATOM 780 C CA . GLU A 1 96 ? -12.957 -23.585 19.145 1.00 35.80 96 GLU A CA 1
ATOM 781 C C . GLU A 1 96 ? -14.277 -23.837 18.367 1.00 34.92 96 GLU A C 1
ATOM 782 O O . GLU A 1 96 ? -15.353 -24.045 18.968 1.00 32.93 96 GLU A O 1
ATOM 788 N N . VAL A 1 97 ? -14.176 -23.838 17.036 1.00 35.66 97 VAL A N 1
ATOM 789 C CA . VAL A 1 97 ? -15.338 -24.033 16.210 1.00 37.16 97 VAL A CA 1
ATOM 790 C C . VAL A 1 97 ? -15.767 -25.485 16.237 1.00 31.41 97 VAL A C 1
ATOM 791 O O . VAL A 1 97 ? -16.961 -25.742 16.367 1.00 30.99 97 VAL A O 1
ATOM 795 N N . ALA A 1 98 ? -14.804 -26.405 16.217 1.00 28.95 98 ALA A N 1
ATOM 796 C CA . ALA A 1 98 ? -15.114 -27.820 16.280 1.00 31.90 98 ALA A CA 1
ATOM 797 C C . ALA A 1 98 ? -15.887 -28.164 17.521 1.00 30.59 98 ALA A C 1
ATOM 798 O O . ALA A 1 98 ? -16.837 -28.964 17.467 1.00 28.71 98 ALA A O 1
ATOM 800 N N . ARG A 1 99 ? -15.479 -27.592 18.645 1.00 31.76 99 ARG A N 1
ATOM 801 C CA . ARG A 1 99 ? -16.187 -27.843 19.926 1.00 31.32 99 ARG A CA 1
ATOM 802 C C . ARG A 1 99 ? -17.592 -27.311 19.949 1.00 30.77 99 ARG A C 1
ATOM 803 O O . ARG A 1 99 ? -18.432 -27.893 20.614 1.00 28.59 99 ARG A O 1
ATOM 811 N N . GLU A 1 100 ? -17.876 -26.211 19.236 1.00 27.95 100 GLU A N 1
ATOM 812 C CA . GLU A 1 100 ? -19.259 -25.723 19.071 1.00 26.90 100 GLU A CA 1
ATOM 813 C C . GLU A 1 100 ? -20.030 -26.728 18.251 1.00 23.80 100 GLU A C 1
ATOM 814 O O . GLU A 1 100 ? -21.143 -27.111 18.609 1.00 30.02 100 GLU A O 1
ATOM 820 N N . LEU A 1 101 ? -19.424 -27.287 17.226 1.00 28.86 101 LEU A N 1
ATOM 821 C CA . LEU A 1 101 ? -20.080 -28.352 16.457 1.00 29.52 101 LEU A CA 1
ATOM 822 C C . LEU A 1 101 ? -20.325 -29.620 17.291 1.00 30.22 101 LEU A C 1
ATOM 823 O O . LEU A 1 101 ? -21.345 -30.325 17.145 1.00 28.72 101 LEU A O 1
ATOM 828 N N . ILE A 1 102 ? -19.437 -29.882 18.239 1.00 27.09 102 ILE A N 1
ATOM 829 C CA . ILE A 1 102 ? -19.597 -31.024 19.104 1.00 26.85 102 ILE A CA 1
ATOM 830 C C . ILE A 1 102 ? -20.784 -30.808 20.064 1.00 27.11 102 ILE A C 1
ATOM 831 O O . ILE A 1 102 ? -21.553 -31.734 20.317 1.00 27.51 102 ILE A O 1
ATOM 836 N N . VAL A 1 103 ? -20.955 -29.622 20.616 1.00 27.17 103 VAL A N 1
ATOM 837 C CA . VAL A 1 103 ? -22.014 -29.479 21.632 1.00 27.71 103 VAL A CA 1
ATOM 838 C C . VAL A 1 103 ? -23.390 -29.276 21.034 1.00 28.51 103 VAL A C 1
ATOM 839 O O . VAL A 1 103 ? -24.355 -29.426 21.710 1.00 27.36 103 VAL A O 1
ATOM 843 N N . THR A 1 104 ? -23.493 -28.972 19.740 1.00 28.98 104 THR A N 1
ATOM 844 C CA . THR A 1 104 ? -24.799 -28.650 19.117 1.00 29.32 104 THR A CA 1
ATOM 845 C C . THR A 1 104 ? -25.736 -29.830 19.252 1.00 26.20 104 THR A C 1
ATOM 846 O O . THR A 1 104 ? -26.895 -29.651 19.633 1.00 27.98 104 THR A O 1
ATOM 850 N N . PRO A 1 105 ? -25.248 -31.071 19.041 1.00 28.37 105 PRO A N 1
ATOM 851 C CA . PRO A 1 105 ? -26.173 -32.176 19.287 1.00 27.11 105 PRO A CA 1
ATOM 852 C C . PRO A 1 105 ? -26.371 -32.502 20.735 1.00 28.44 105 PRO A C 1
ATOM 853 O O . PRO A 1 105 ? -27.178 -33.357 21.035 1.00 29.87 105 PRO A O 1
ATOM 857 N N . LEU A 1 106 ? -25.707 -31.766 21.638 1.00 29.48 106 LEU A N 1
ATOM 858 C CA . LEU A 1 106 ? -25.913 -31.993 23.080 1.00 30.42 106 LEU A CA 1
ATOM 859 C C . LEU A 1 106 ? -26.780 -30.913 23.729 1.00 35.57 106 LEU A C 1
ATOM 860 O O . LEU A 1 106 ? -26.736 -30.705 24.934 1.00 34.07 106 LEU A O 1
ATOM 865 N N . ARG A 1 107 ? -27.559 -30.212 22.926 1.00 31.11 107 ARG A N 1
ATOM 866 C CA . ARG A 1 107 ? -28.418 -29.127 23.430 1.00 35.72 107 ARG A CA 1
ATOM 867 C C . ARG A 1 107 ? -29.755 -29.190 22.611 1.00 31.62 107 ARG A C 1
ATOM 868 O O . ARG A 1 107 ? -29.780 -29.804 21.542 1.00 29.48 107 ARG A O 1
ATOM 876 N N . PRO A 1 108 ? -30.861 -28.627 23.124 1.00 31.41 108 PRO A N 1
ATOM 877 C CA . PRO A 1 108 ? -32.114 -28.833 22.384 1.00 32.43 108 PRO A CA 1
ATOM 878 C C . PRO A 1 108 ? -32.051 -28.292 20.937 1.00 28.84 108 PRO A C 1
ATOM 879 O O . PRO A 1 108 ? -31.370 -27.330 20.642 1.00 29.34 108 PRO A O 1
ATOM 883 N N . ALA A 1 109 ? -32.699 -28.991 20.052 1.00 34.55 109 ALA A N 1
ATOM 884 C CA . ALA A 1 109 ? -32.699 -28.628 18.647 1.00 38.92 109 ALA A CA 1
ATOM 885 C C . ALA A 1 109 ? -33.285 -27.226 18.518 1.00 38.60 109 ALA A C 1
ATOM 886 O O . ALA A 1 109 ? -34.244 -26.892 19.236 1.00 36.46 109 ALA A O 1
ATOM 888 N N . GLY A 1 110 ? -32.670 -26.379 17.706 1.00 44.83 110 GLY A N 1
ATOM 889 C CA . GLY A 1 110 ? -33.153 -25.007 17.533 1.00 47.98 110 GLY A CA 1
ATOM 890 C C . GLY A 1 110 ? -32.460 -23.986 18.390 1.00 52.61 110 GLY A C 1
ATOM 891 O O . GLY A 1 110 ? -32.539 -22.814 18.087 1.00 51.48 110 GLY A O 1
ATOM 892 N N . SER A 1 111 ? -31.738 -24.407 19.431 1.00 43.39 111 SER A N 1
ATOM 893 C CA . SER A 1 111 ? -30.870 -23.490 20.132 1.00 42.74 111 SER A CA 1
ATOM 894 C C . SER A 1 111 ? -29.762 -22.889 19.301 1.00 37.90 111 SER A C 1
ATOM 895 O O . SER A 1 111 ? -29.118 -23.584 18.524 1.00 41.35 111 SER A O 1
ATOM 898 N N . PRO A 1 112 ? -29.466 -21.615 19.530 1.00 37.35 112 PRO A N 1
ATOM 899 C CA . PRO A 1 112 ? -28.392 -20.909 18.873 1.00 42.56 112 PRO A CA 1
ATOM 900 C C . PRO A 1 112 ? -27.042 -21.333 19.419 1.00 41.16 112 PRO A C 1
ATOM 901 O O . PRO A 1 112 ? -26.920 -21.609 20.626 1.00 42.01 112 PRO A O 1
ATOM 905 N N . PRO A 1 113 ? -26.045 -21.375 18.551 1.00 41.30 113 PRO A N 1
ATOM 906 C CA . PRO A 1 113 ? -24.687 -21.643 18.967 1.00 38.80 113 PRO A CA 1
ATOM 907 C C . PRO A 1 113 ? -24.060 -20.473 19.691 1.00 46.85 113 PRO A C 1
ATOM 908 O O . PRO A 1 113 ? -24.316 -19.336 19.358 1.00 40.67 113 PRO A O 1
ATOM 912 N N . ARG A 1 114 ? -23.137 -20.758 20.599 1.00 41.32 114 ARG A N 1
ATOM 913 C CA . ARG A 1 114 ? -22.472 -19.721 21.367 1.00 37.85 114 ARG A CA 1
ATOM 914 C C . ARG A 1 114 ? -21.412 -19.002 20.537 1.00 37.46 114 ARG A C 1
ATOM 915 O O . ARG A 1 114 ? -21.307 -17.816 20.582 1.00 43.72 114 ARG A O 1
ATOM 923 N N . VAL A 1 115 ? -20.574 -19.761 19.863 1.00 36.22 115 VAL A N 1
ATOM 924 C CA . VAL A 1 115 ? -19.675 -19.313 18.785 1.00 42.40 115 VAL A CA 1
ATOM 925 C C . VAL A 1 115 ? -20.532 -19.270 17.469 1.00 42.76 115 VAL A C 1
ATOM 926 O O . VAL A 1 115 ? -20.898 -20.316 16.953 1.00 37.50 115 VAL A O 1
ATOM 930 N N . ALA A 1 116 ? -20.899 -18.075 17.014 1.00 43.85 116 ALA A N 1
ATOM 931 C CA . ALA A 1 116 ? -21.720 -17.862 15.790 1.00 45.30 116 ALA A CA 1
ATOM 932 C C . ALA A 1 116 ? -20.825 -17.544 14.600 1.00 45.28 116 ALA A C 1
ATOM 933 O O . ALA A 1 116 ? -20.146 -16.520 14.563 1.00 50.12 116 ALA A O 1
ATOM 935 N N . CYS A 1 117 ? -20.741 -18.466 13.665 1.00 45.43 117 CYS A N 1
ATOM 936 C CA . CYS A 1 117 ? -20.060 -18.200 12.419 1.00 43.90 117 CYS A CA 1
ATOM 937 C C . CYS A 1 117 ? -20.855 -18.979 11.394 1.00 42.51 117 CYS A C 1
ATOM 938 O O . CYS A 1 117 ? -21.754 -19.718 11.777 1.00 36.22 117 CYS A O 1
ATOM 941 N N . PRO A 1 118 ? -20.577 -18.796 10.096 1.00 46.74 118 PRO A N 1
ATOM 942 C CA . PRO A 1 118 ? -21.438 -19.472 9.130 1.00 41.75 118 PRO A CA 1
ATOM 943 C C . PRO A 1 118 ? -21.561 -20.989 9.366 1.00 35.59 118 PRO A C 1
ATOM 944 O O . PRO A 1 118 ? -22.675 -21.530 9.347 1.00 37.36 118 PRO A O 1
ATOM 948 N N . ILE A 1 119 ? -20.447 -21.681 9.584 1.00 36.07 119 ILE A N 1
ATOM 949 C CA . ILE A 1 119 ? -20.495 -23.133 9.789 1.00 36.59 119 ILE A CA 1
ATOM 950 C C . ILE A 1 119 ? -21.336 -23.567 11.014 1.00 36.29 119 ILE A C 1
ATOM 951 O O . ILE A 1 119 ? -22.101 -24.536 10.926 1.00 32.77 119 ILE A O 1
ATOM 956 N N . THR A 1 120 ? -21.282 -22.806 12.123 1.00 37.88 120 THR A N 1
ATOM 957 C CA . THR A 1 120 ? -21.954 -23.248 13.366 1.00 33.30 120 THR A CA 1
ATOM 958 C C . THR A 1 120 ? -23.431 -22.992 13.244 1.00 33.00 120 THR A C 1
ATOM 959 O O . THR A 1 120 ? -24.240 -23.790 13.682 1.00 31.28 120 THR A O 1
ATOM 963 N N . LEU A 1 121 ? -23.782 -21.887 12.593 1.00 33.25 121 LEU A N 1
ATOM 964 C CA . LEU A 1 121 ? -25.188 -21.616 12.293 1.00 32.53 121 LEU A CA 1
ATOM 965 C C . LEU A 1 121 ? -25.776 -22.615 11.334 1.00 30.54 121 LEU A C 1
ATOM 966 O O . LEU A 1 121 ? -26.905 -23.042 11.532 1.00 36.27 121 LEU A O 1
ATOM 971 N N . ALA A 1 122 ? -25.018 -22.989 10.312 1.00 31.05 122 ALA A N 1
ATOM 972 C CA . ALA A 1 122 ? -25.428 -24.000 9.356 1.00 33.09 122 ALA A CA 1
ATOM 973 C C . ALA A 1 122 ? -25.655 -25.299 10.052 1.00 35.60 122 ALA A C 1
ATOM 974 O O . ALA A 1 122 ? -26.682 -25.953 9.841 1.00 33.94 122 ALA A O 1
ATOM 976 N N . TRP A 1 123 ? -24.703 -25.700 10.891 1.00 34.26 123 TRP A N 1
ATOM 977 C CA . TRP A 1 123 ? -24.885 -26.941 11.634 1.00 30.87 123 TRP A CA 1
ATOM 978 C C . TRP 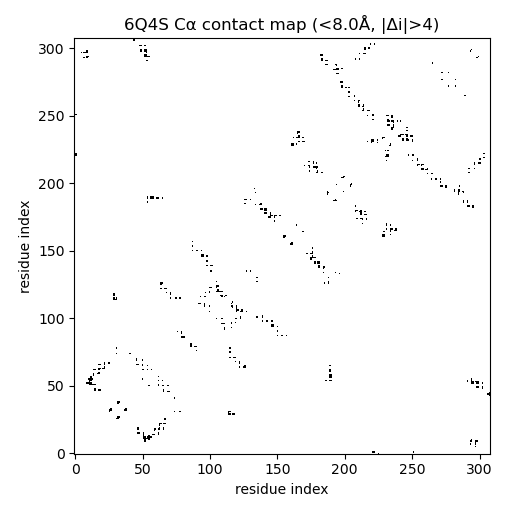A 1 123 ? -26.025 -26.887 12.618 1.00 29.44 123 TRP A C 1
ATOM 979 O O . TRP A 1 123 ? -26.763 -27.855 12.730 1.00 33.34 123 TRP A O 1
ATOM 990 N N . ALA A 1 124 ? -26.218 -25.799 13.347 1.00 31.27 124 ALA A N 1
ATOM 991 C CA . ALA A 1 124 ? -27.396 -25.783 14.216 1.00 32.71 124 ALA A CA 1
ATOM 992 C C . ALA A 1 124 ? -28.687 -26.059 13.439 1.00 36.25 124 ALA A C 1
ATOM 993 O O . ALA A 1 124 ? -29.618 -26.751 13.951 1.00 39.08 124 ALA A O 1
ATOM 995 N N . GLU A 1 125 ? -28.748 -25.561 12.200 1.00 39.30 125 GLU A N 1
ATOM 996 C CA . GLU A 1 125 ? -29.916 -25.809 11.334 1.00 37.71 125 GLU A CA 1
ATOM 997 C C . GLU A 1 125 ? -30.030 -27.253 10.932 1.00 31.60 125 GLU A C 1
ATOM 998 O O . GLU A 1 125 ? -31.066 -27.822 11.146 1.00 35.95 125 GLU A O 1
ATOM 1004 N N . VAL A 1 126 ? -28.932 -27.831 10.433 1.00 32.70 126 VAL A N 1
ATOM 1005 C CA . VAL A 1 126 ? -28.916 -29.178 9.912 1.00 33.22 126 VAL A CA 1
ATOM 1006 C C . VAL A 1 126 ? -29.250 -30.178 10.957 1.00 33.49 126 VAL A C 1
ATOM 1007 O O . VAL A 1 126 ? -29.975 -31.136 10.671 1.00 34.74 126 VAL A O 1
ATOM 1011 N N . TRP A 1 127 ? -28.730 -29.984 12.166 1.00 34.47 127 TRP A N 1
ATOM 1012 C CA . TRP A 1 127 ? -28.949 -30.947 13.251 1.00 30.51 127 TRP A CA 1
ATOM 1013 C C . TRP A 1 127 ? -30.422 -31.037 13.643 1.00 28.99 127 TRP A C 1
ATOM 1014 O O . TRP A 1 127 ? -30.920 -32.093 13.860 1.00 30.21 127 TRP A O 1
ATOM 1025 N N . LYS A 1 128 ? -31.128 -29.931 13.627 1.00 30.24 128 LYS A N 1
ATOM 1026 C CA . LYS A 1 128 ? -32.549 -29.928 13.859 1.00 32.09 128 LYS A CA 1
ATOM 1027 C C . LYS A 1 128 ? -33.289 -30.849 12.887 1.00 32.78 128 LYS A C 1
ATOM 1028 O O . LYS A 1 128 ? -34.142 -31.643 13.307 1.00 32.78 128 LYS A O 1
ATOM 1034 N N . TYR A 1 129 ? -32.918 -30.827 11.603 1.00 29.87 129 TYR A N 1
ATOM 1035 C CA . TYR A 1 129 ? -33.528 -31.801 10.650 1.00 31.34 129 TYR A CA 1
ATOM 1036 C C . TYR A 1 129 ? -33.029 -33.217 10.763 1.00 31.81 129 TYR A C 1
ATOM 1037 O O . TYR A 1 129 ? -33.792 -34.175 10.639 1.00 31.71 129 TYR A O 1
ATOM 1046 N N . LEU A 1 130 ? -31.707 -33.363 10.914 1.00 34.66 130 LEU A N 1
ATOM 1047 C CA . LEU A 1 130 ? -31.120 -34.694 10.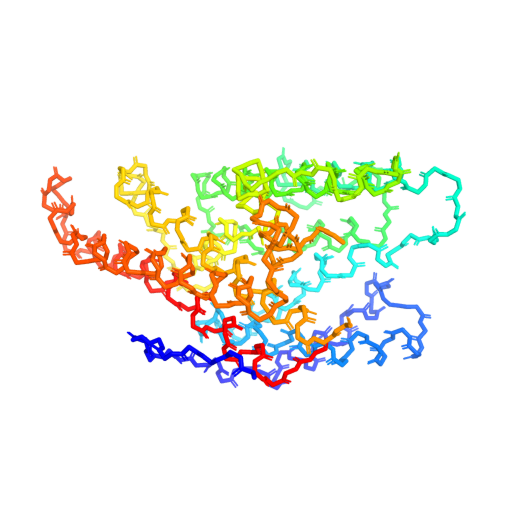993 1.00 30.57 130 LEU A CA 1
ATOM 1048 C C . LEU A 1 130 ? -31.625 -35.427 12.216 1.00 32.88 130 LEU A C 1
ATOM 1049 O O . LEU A 1 130 ? -31.855 -36.649 12.172 1.00 34.12 130 LEU A O 1
ATOM 1054 N N . SER A 1 131 ? -31.803 -34.728 13.349 1.00 31.17 131 SER A N 1
ATOM 1055 C CA . SER A 1 131 ? -32.324 -35.410 14.583 1.00 33.65 131 SER A CA 1
ATOM 1056 C C . SER A 1 131 ? -33.852 -35.632 14.607 1.00 30.44 131 SER A C 1
ATOM 1057 O O . SER A 1 131 ? -34.387 -36.370 15.458 1.00 27.12 131 SER A O 1
ATOM 1060 N N . HIS A 1 132 ? -34.524 -35.003 13.687 1.00 34.17 132 HIS A N 1
ATOM 1061 C CA . HIS A 1 132 ? -35.999 -35.019 13.660 1.00 39.48 132 HIS A CA 1
ATOM 1062 C C . HIS A 1 132 ? -36.537 -36.459 13.535 1.00 38.92 132 HIS A C 1
ATOM 1063 O O . HIS A 1 132 ? -36.111 -37.215 12.684 1.00 37.30 132 HIS A O 1
ATOM 1070 N N . GLY A 1 133 ? -37.425 -36.849 14.454 1.00 37.41 133 GLY A N 1
ATOM 1071 C CA . GLY A 1 133 ? -38.039 -38.173 14.399 1.00 40.31 133 GLY A CA 1
ATOM 1072 C C . GLY A 1 133 ? -37.171 -39.293 14.934 1.00 40.93 133 GLY A C 1
ATOM 1073 O O . GLY A 1 133 ? -37.574 -40.425 14.913 1.00 38.76 133 GLY A O 1
ATOM 1074 N N . MET A 1 134 ? -35.980 -38.984 15.444 1.00 36.28 134 MET A N 1
ATOM 1075 C CA . MET A 1 134 ? -35.073 -40.019 15.869 1.00 33.78 134 MET A CA 1
ATOM 1076 C C . MET A 1 134 ? -35.126 -40.138 17.375 1.00 31.24 134 MET A C 1
ATOM 1077 O O . MET A 1 134 ? -35.219 -39.149 18.063 1.00 31.71 134 MET A O 1
ATOM 1082 N N . SER A 1 135 ? -34.948 -41.334 17.896 1.00 30.86 135 SER A N 1
ATOM 1083 C CA . SER A 1 135 ? -34.983 -41.578 19.312 1.00 34.25 135 SER A CA 1
ATOM 1084 C C . SER A 1 135 ? -33.785 -40.913 20.070 1.0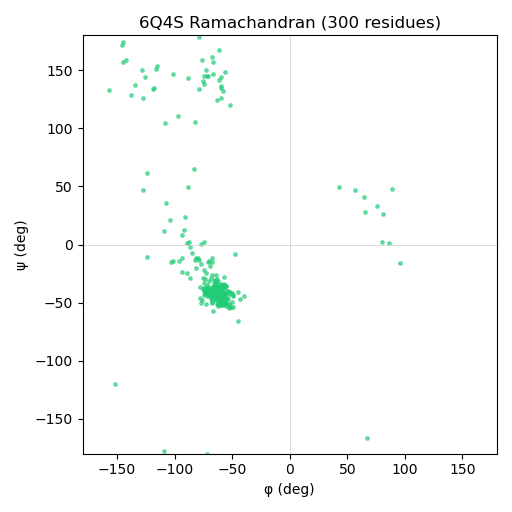0 34.64 135 SER A C 1
ATOM 1085 O O . SER A 1 135 ? -32.770 -40.586 19.472 1.00 31.19 135 SER A O 1
ATOM 1088 N N . LEU A 1 136 ? -33.935 -40.761 21.359 1.00 31.25 136 LEU A N 1
ATOM 1089 C CA . LEU A 1 136 ? -32.864 -40.320 22.220 1.00 35.91 136 LEU A CA 1
ATOM 1090 C C . LEU A 1 136 ? -31.615 -41.269 22.115 1.00 34.07 136 LEU A C 1
ATOM 1091 O O . LEU A 1 136 ? -30.475 -40.805 22.106 1.00 33.15 136 LEU A O 1
ATOM 1096 N N . THR A 1 137 ? -31.871 -42.560 21.964 1.00 32.76 137 THR A N 1
ATOM 1097 C CA . THR A 1 137 ? -30.832 -43.571 21.827 1.00 34.20 137 THR A CA 1
ATOM 1098 C C . THR A 1 137 ? -29.994 -43.260 20.568 1.00 33.37 137 THR A C 1
ATOM 1099 O O . THR A 1 137 ? -28.776 -43.298 20.627 1.00 29.83 137 THR A O 1
ATOM 1103 N N . TRP A 1 138 ? -30.655 -42.975 19.452 1.00 31.15 138 TRP A N 1
ATOM 1104 C CA . TRP A 1 138 ? -29.961 -42.698 18.214 1.00 30.61 138 TRP A CA 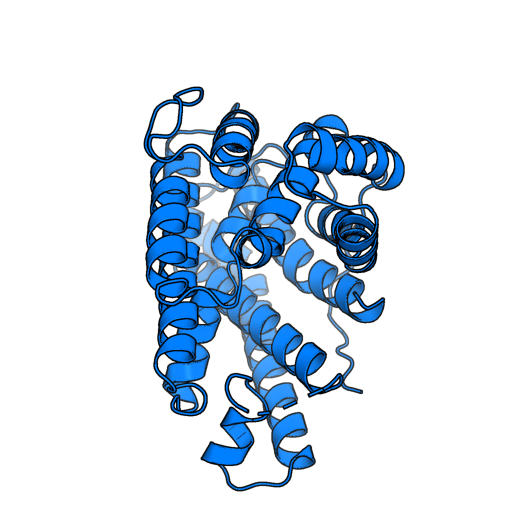1
ATOM 1105 C C . TRP A 1 138 ? -29.204 -41.366 18.323 1.00 32.06 138 TRP A C 1
ATOM 1106 O O . TRP A 1 138 ? -28.042 -41.266 17.880 1.00 27.05 138 TRP A O 1
ATOM 1117 N N . GLN A 1 139 ? -29.836 -40.331 18.905 1.00 27.62 139 GLN A N 1
ATOM 1118 C CA . GLN A 1 139 ? -29.209 -39.032 19.023 1.00 26.76 139 GLN A CA 1
ATOM 1119 C C . GLN A 1 139 ? -27.943 -39.104 19.898 1.00 25.65 139 GLN A C 1
ATOM 1120 O O . GLN A 1 139 ? -26.953 -38.429 19.597 1.00 26.90 139 GLN A O 1
ATOM 1126 N N . THR A 1 140 ? -27.987 -39.887 20.941 1.00 25.84 140 THR A N 1
ATOM 1127 C CA . THR A 1 140 ? -26.813 -40.094 21.829 1.00 27.73 140 THR A CA 1
ATOM 1128 C C . THR A 1 140 ? -25.676 -40.789 21.104 1.00 28.19 140 THR A C 1
ATOM 1129 O O . THR A 1 140 ? -24.552 -40.351 21.167 1.00 27.39 140 THR A O 1
ATOM 1133 N N . ARG A 1 141 ? -26.012 -41.871 20.409 1.00 29.41 141 ARG A N 1
ATOM 1134 C CA . ARG A 1 141 ? -25.063 -42.586 19.599 1.00 28.71 141 ARG A CA 1
ATOM 1135 C C . ARG A 1 141 ? -24.431 -41.675 18.528 1.00 32.07 141 ARG A C 1
ATOM 1136 O O . ARG A 1 141 ? -23.204 -41.655 18.406 1.00 25.46 141 ARG A O 1
ATOM 1144 N N . PHE A 1 142 ? -25.257 -40.947 17.767 1.00 27.24 142 PHE A N 1
ATOM 1145 C CA . PHE A 1 142 ? -24.781 -40.009 16.746 1.00 29.09 142 PHE A CA 1
ATOM 1146 C C . PHE A 1 142 ? -23.856 -38.963 17.376 1.00 26.32 142 PHE A C 1
ATOM 1147 O O . PHE A 1 142 ? -22.753 -38.649 16.871 1.00 26.87 142 PHE A O 1
ATOM 1155 N N . ALA A 1 143 ? -24.302 -38.423 18.485 1.00 29.47 143 ALA A N 1
ATOM 1156 C CA . ALA A 1 143 ? -23.605 -37.332 19.105 1.00 28.10 143 ALA A CA 1
ATOM 1157 C C . ALA A 1 143 ? -22.195 -37.766 19.546 1.00 25.34 143 ALA A C 1
ATOM 1158 O O . ALA A 1 143 ? -21.213 -37.037 19.408 1.00 27.08 143 ALA A O 1
ATOM 1160 N N . ALA A 1 144 ? -22.090 -38.952 20.083 1.00 26.97 144 ALA A N 1
ATOM 1161 C CA . ALA A 1 144 ? -20.744 -39.377 20.495 1.00 29.07 144 ALA A CA 1
ATOM 1162 C C . ALA A 1 144 ? -19.908 -39.721 19.258 1.00 28.72 144 ALA A C 1
ATOM 1163 O O . ALA A 1 144 ? -18.773 -39.383 19.219 1.00 29.66 144 ALA A O 1
ATOM 1165 N N . SER A 1 145 ? -20.463 -40.400 18.253 1.00 27.28 145 SER A N 1
ATOM 1166 C CA . SER A 1 145 ? -19.711 -40.714 17.036 1.00 27.91 145 SER A CA 1
ATOM 1167 C C . SER A 1 145 ? -19.126 -39.435 16.361 1.00 26.24 145 SER A C 1
ATOM 1168 O O . SER A 1 145 ? -17.932 -39.337 16.056 1.00 29.59 145 SER A O 1
ATOM 1171 N N . TRP A 1 146 ? -19.984 -38.447 16.169 1.00 25.66 146 TRP A N 1
ATOM 1172 C CA . TRP A 1 146 ? -19.648 -37.149 15.582 1.00 27.30 146 TRP A CA 1
ATOM 1173 C C . TRP A 1 146 ? -18.595 -36.417 16.428 1.00 28.37 146 TRP A C 1
ATOM 1174 O O . TRP A 1 146 ? -17.637 -35.860 15.906 1.00 26.24 146 TRP A O 1
ATOM 1185 N N . GLY A 1 147 ? -18.829 -36.419 17.732 1.00 26.59 147 GLY A N 1
ATOM 1186 C CA . GLY A 1 147 ? -17.864 -35.853 18.679 1.00 27.24 147 GLY A CA 1
ATOM 1187 C C . GLY A 1 147 ? -16.489 -36.484 18.641 1.00 27.90 147 GLY A C 1
ATOM 1188 O O . GLY A 1 147 ? -15.475 -35.763 18.607 1.00 25.67 147 GLY A O 1
ATOM 1189 N N . ARG A 1 148 ? -16.437 -37.808 18.623 1.00 26.32 148 ARG A N 1
ATOM 1190 C CA . ARG A 1 148 ? -15.125 -38.513 18.541 1.00 29.64 148 ARG A CA 1
ATOM 1191 C C . ARG A 1 148 ? -14.391 -38.123 17.236 1.00 31.62 148 ARG A C 1
ATOM 1192 O O . ARG A 1 148 ? -13.203 -37.823 17.249 1.00 29.13 148 ARG A O 1
ATOM 1200 N N . PHE A 1 149 ? -15.145 -38.022 16.137 1.00 29.73 149 PHE A N 1
ATOM 1201 C CA . PHE A 1 149 ? -14.644 -37.593 14.866 1.00 27.04 149 PHE A CA 1
ATOM 1202 C C . PHE A 1 149 ? -14.032 -36.207 14.944 1.00 28.43 149 PHE A C 1
ATOM 1203 O O . PHE A 1 149 ? -12.916 -35.942 14.433 1.00 30.58 149 PHE A O 1
ATOM 1211 N N . LEU A 1 150 ? -14.762 -35.282 15.531 1.00 27.25 150 LEU A N 1
ATOM 1212 C CA . LEU A 1 150 ? -14.294 -33.942 15.521 1.00 27.50 150 LEU A CA 1
ATOM 1213 C C . LEU A 1 150 ? -13.072 -33.705 16.443 1.00 28.34 150 LEU A C 1
ATOM 1214 O O . LEU A 1 150 ? -12.219 -32.879 16.106 1.00 28.50 150 LEU A O 1
ATOM 1219 N N . VAL A 1 151 ? -13.033 -34.411 17.575 1.00 27.76 151 VAL A N 1
ATOM 1220 C CA . VAL A 1 151 ? -11.878 -34.374 18.445 1.00 28.86 151 VAL A CA 1
ATOM 1221 C C . VAL A 1 151 ? -10.617 -34.843 17.678 1.00 30.59 151 VAL A C 1
ATOM 1222 O O . VAL A 1 151 ? -9.574 -34.178 17.702 1.00 29.94 151 VAL A O 1
ATOM 1226 N N . ALA A 1 152 ? -10.750 -35.976 17.005 1.00 29.12 152 ALA A N 1
ATOM 1227 C CA . ALA A 1 152 ? -9.707 -36.546 16.217 1.00 30.77 152 ALA A CA 1
ATOM 1228 C C . ALA A 1 152 ? -9.304 -35.585 15.099 1.00 35.13 152 ALA A C 1
ATOM 1229 O O . ALA A 1 152 ? -8.099 -35.449 14.817 1.00 34.37 152 ALA A O 1
ATOM 1231 N N . HIS A 1 153 ? -10.281 -34.931 14.468 1.00 32.54 153 HIS A N 1
ATOM 1232 C CA . HIS A 1 153 ? -9.948 -33.902 13.484 1.00 31.90 153 HIS A CA 1
ATOM 1233 C C . HIS A 1 153 ? -9.083 -32.797 14.089 1.00 33.81 153 HIS A C 1
ATOM 1234 O O . HIS A 1 153 ? -8.138 -32.349 13.449 1.00 33.55 153 HIS A O 1
ATOM 1241 N N . CYS A 1 154 ? -9.439 -32.303 15.275 1.00 33.02 154 CYS A N 1
ATOM 1242 C CA . CYS A 1 154 ? -8.590 -31.311 15.986 1.00 33.52 154 CYS A CA 1
ATOM 1243 C C . CYS A 1 154 ? -7.189 -31.849 16.268 1.00 30.08 154 CYS A C 1
ATOM 1244 O O . CYS A 1 154 ? -6.215 -31.090 16.154 1.00 32.51 154 CYS A O 1
ATOM 1247 N N . GLU A 1 155 ? -7.064 -33.107 16.675 1.00 29.89 155 GLU A N 1
ATOM 1248 C CA . GLU A 1 155 ? -5.724 -33.708 16.854 1.00 33.19 155 GLU A CA 1
ATOM 1249 C C . GLU A 1 155 ? -4.883 -33.701 15.537 1.00 39.70 155 GLU A C 1
ATOM 1250 O O . GLU A 1 155 ? -3.650 -33.508 15.555 1.00 38.09 155 GLU A O 1
ATOM 1256 N N . GLU A 1 156 ? -5.540 -33.925 14.406 1.00 33.64 156 GLU A N 1
ATOM 1257 C CA . GLU A 1 156 ? -4.863 -33.904 13.087 1.00 35.19 156 GLU A CA 1
ATOM 1258 C C . GLU A 1 156 ? -4.377 -32.513 12.719 1.00 35.14 156 GLU A C 1
ATOM 1259 O O . GLU A 1 156 ? -3.225 -32.338 12.307 1.00 39.92 156 GLU A O 1
ATOM 1265 N N . VAL A 1 157 ? -5.235 -31.537 12.913 1.00 31.79 157 VAL A N 1
ATOM 1266 C CA . VAL A 1 157 ? -4.916 -30.145 12.748 1.00 35.33 157 VAL A CA 1
ATOM 1267 C C . VAL A 1 157 ? -3.733 -29.673 13.621 1.00 42.86 157 VAL A C 1
ATOM 1268 O O . VAL A 1 157 ? -2.856 -28.835 13.136 1.00 36.72 157 VAL A O 1
ATOM 1272 N N . ASP A 1 158 ? -3.720 -30.113 14.897 1.00 37.34 158 ASP A N 1
ATOM 1273 C CA . ASP A 1 158 ? -2.621 -29.722 15.801 1.00 41.34 158 ASP A CA 1
ATOM 1274 C C . ASP A 1 158 ? -1.326 -30.419 15.374 1.00 35.81 158 ASP A C 1
ATOM 1275 O O . ASP A 1 158 ? -0.274 -29.809 15.446 1.00 41.02 158 ASP A O 1
ATOM 1280 N N . LEU A 1 159 ? -1.407 -31.680 14.966 1.00 34.25 159 LEU A N 1
ATOM 1281 C CA . LEU A 1 159 ? -0.249 -32.451 14.486 1.00 40.10 159 LEU A CA 1
ATOM 1282 C C . LEU A 1 159 ? 0.460 -31.745 13.358 1.00 49.70 159 LEU A C 1
ATOM 1283 O O . LEU A 1 159 ? 1.696 -31.748 13.302 1.00 46.10 159 LEU A O 1
ATOM 1288 N N . ALA A 1 160 ? -0.324 -31.145 12.469 1.00 45.80 160 ALA A N 1
ATOM 1289 C CA . ALA A 1 160 ? 0.209 -30.444 11.325 1.00 41.74 160 ALA A CA 1
ATOM 1290 C C . ALA A 1 160 ? 0.754 -29.107 11.722 1.00 41.39 160 ALA A C 1
ATOM 1291 O O . ALA A 1 160 ? 1.854 -28.810 11.334 1.00 39.88 160 ALA A O 1
ATOM 1293 N N . ALA A 1 161 ? -0.004 -28.293 12.455 1.00 39.03 161 ALA A N 1
ATOM 1294 C CA . ALA A 1 161 ? 0.470 -27.008 12.935 1.00 41.52 161 ALA A CA 1
ATOM 1295 C C . ALA A 1 161 ? 1.758 -27.135 13.802 1.00 41.61 161 ALA A C 1
ATOM 1296 O O . ALA A 1 161 ? 2.562 -26.248 13.822 1.00 43.08 161 ALA A O 1
ATOM 1298 N N . ARG A 1 162 ? 1.965 -28.253 14.475 1.00 41.67 162 ARG A N 1
ATOM 1299 C CA . ARG A 1 162 ? 3.165 -28.443 15.315 1.00 43.11 162 ARG A CA 1
ATOM 1300 C C . ARG A 1 162 ? 4.407 -28.980 14.591 1.00 49.00 162 ARG A C 1
ATOM 1301 O O . ARG A 1 162 ? 5.460 -29.144 15.221 1.00 42.05 162 ARG A O 1
ATOM 1309 N N . GLY A 1 163 ? 4.292 -29.268 13.294 1.00 46.50 163 GLY A N 1
ATOM 1310 C CA . GLY A 1 163 ? 5.396 -29.755 12.544 1.00 41.43 163 GLY A CA 1
ATOM 1311 C C . GLY A 1 163 ? 5.574 -31.207 12.751 1.00 42.39 163 GLY A C 1
ATOM 1312 O O . GLY A 1 163 ? 6.668 -31.703 12.601 1.00 43.41 163 GLY A O 1
ATOM 1313 N N . LEU A 1 164 ? 4.502 -31.926 13.098 1.00 34.18 164 LEU A N 1
ATOM 1314 C CA . LEU A 1 164 ? 4.627 -33.313 13.457 1.00 37.59 164 LEU A CA 1
ATOM 1315 C C . LEU A 1 164 ? 4.053 -34.303 12.455 1.00 39.41 164 LEU A C 1
ATOM 1316 O O . LEU A 1 164 ? 3.942 -35.507 12.753 1.00 38.29 164 LEU A O 1
ATOM 1321 N N . GLU A 1 165 ? 3.706 -33.851 11.263 1.00 50.77 165 GLU A N 1
ATOM 1322 C CA . GLU A 1 165 ? 3.297 -34.842 10.249 1.00 57.42 165 GLU A CA 1
ATOM 1323 C C . GLU A 1 165 ? 4.498 -35.696 9.891 1.00 54.28 165 GLU A C 1
ATOM 1324 O O . GLU A 1 165 ? 5.644 -35.244 9.934 1.00 63.91 165 GLU A O 1
ATOM 1330 N N . GLY A 1 166 ? 4.239 -36.944 9.593 1.00 47.67 166 GLY A N 1
ATOM 1331 C CA . GLY A 1 166 ? 5.287 -37.869 9.345 1.00 48.62 166 GLY A CA 1
ATOM 1332 C C . GLY A 1 166 ? 5.804 -38.508 10.592 1.00 49.61 166 GLY A C 1
ATOM 1333 O O . GLY A 1 166 ? 6.684 -39.324 10.474 1.00 50.01 166 GLY A O 1
ATOM 1334 N N . THR A 1 167 ? 5.280 -38.218 11.790 1.00 44.52 167 THR A N 1
ATOM 1335 C CA . THR A 1 167 ? 5.829 -38.925 12.942 1.00 45.43 167 THR A CA 1
ATOM 1336 C C . THR A 1 167 ? 5.108 -40.194 13.358 1.00 53.66 167 THR A C 1
ATOM 1337 O O . THR A 1 167 ? 5.649 -41.000 14.176 1.00 52.83 167 THR A O 1
ATOM 1341 N N . LEU A 1 168 ? 3.919 -40.442 12.811 1.00 40.24 168 LEU A N 1
ATOM 1342 C CA . LEU A 1 168 ? 3.205 -41.626 13.248 1.00 35.34 168 LEU A CA 1
ATOM 1343 C C . LEU A 1 168 ? 3.785 -42.831 12.571 1.00 38.39 168 LEU A C 1
ATOM 1344 O O . LEU A 1 168 ? 3.927 -42.825 11.351 1.00 42.85 168 LEU A O 1
ATOM 1349 N N . GLY A 1 169 ? 4.029 -43.885 13.338 1.00 35.30 169 GLY A N 1
ATOM 1350 C CA . GLY A 1 169 ? 4.348 -45.214 12.844 1.00 37.65 169 GLY A CA 1
ATOM 1351 C C . GLY A 1 169 ? 3.081 -45.929 12.396 1.00 42.86 169 GLY A C 1
ATOM 1352 O O . GLY A 1 169 ? 1.985 -45.408 12.530 1.00 38.74 169 GLY A O 1
ATOM 1353 N N . LEU A 1 170 ? 3.241 -47.138 11.899 1.00 40.10 170 LEU A N 1
ATOM 1354 C CA . LEU A 1 170 ? 2.167 -47.835 11.268 1.00 43.70 170 LEU A CA 1
ATOM 1355 C C . LEU A 1 170 ? 0.973 -48.115 12.214 1.00 47.14 170 LEU A C 1
ATOM 1356 O O . LEU A 1 170 ? -0.180 -47.843 11.841 1.00 43.69 170 LEU A O 1
ATOM 1361 N N . ASP A 1 171 ? 1.224 -48.715 13.372 1.00 44.49 171 ASP A N 1
ATOM 1362 C CA . ASP A 1 171 ? 0.103 -49.117 14.276 1.00 45.43 171 ASP A CA 1
ATOM 1363 C C . ASP A 1 171 ? -0.681 -47.909 14.829 1.00 39.25 171 ASP A C 1
ATOM 1364 O O . ASP A 1 171 ? -1.952 -47.954 14.869 1.00 38.46 171 ASP A O 1
ATOM 1369 N N . GLU A 1 172 ? 0.039 -46.867 15.213 1.00 36.49 172 GLU A N 1
ATOM 1370 C CA . GLU A 1 172 ? -0.564 -45.622 15.678 1.00 41.83 172 GLU A CA 1
ATOM 1371 C C . GLU A 1 172 ? -1.331 -44.928 14.546 1.00 39.61 172 GLU A C 1
ATOM 1372 O O . GLU A 1 172 ? -2.250 -44.155 14.828 1.00 32.07 172 GLU A O 1
ATOM 1378 N N . TYR A 1 173 ? -0.799 -45.010 13.325 1.00 31.34 173 TYR A N 1
ATOM 1379 C CA . TYR A 1 173 ? -1.398 -44.329 12.197 1.00 34.71 173 TYR A CA 1
ATOM 1380 C C . TYR A 1 173 ? -2.721 -45.025 11.910 1.00 35.46 173 TYR A C 1
ATOM 1381 O O . TYR A 1 173 ? -3.710 -44.316 11.751 1.00 36.49 173 TYR A O 1
ATOM 1390 N N . ALA A 1 174 ? -2.740 -46.360 11.903 1.00 34.72 174 ALA A N 1
ATOM 1391 C CA . ALA A 1 174 ? -3.925 -47.134 11.614 1.00 39.39 174 ALA A CA 1
ATOM 1392 C C . ALA A 1 174 ? -5.000 -46.842 12.652 1.00 46.01 174 ALA A C 1
ATOM 1393 O O . ALA A 1 174 ? -6.157 -46.596 12.303 1.00 42.60 174 ALA A O 1
ATOM 1395 N N . GLU A 1 175 ? -4.611 -46.841 13.934 1.00 42.61 175 GLU A N 1
ATOM 1396 C CA . GLU A 1 175 ? -5.551 -46.484 15.032 1.00 47.61 175 GLU A CA 1
ATOM 1397 C C . GLU A 1 175 ? -6.116 -45.097 14.859 1.00 41.29 175 GLU A C 1
ATOM 1398 O O . GLU A 1 175 ? -7.314 -44.914 14.977 1.00 35.77 175 GLU A O 1
ATOM 1404 N N . PHE A 1 176 ? -5.242 -44.129 14.619 1.00 33.59 176 PHE A N 1
ATOM 1405 C CA . PHE A 1 176 ? -5.652 -42.743 14.415 1.00 31.73 176 PHE A CA 1
ATOM 1406 C C . PHE A 1 176 ? -6.611 -42.517 13.173 1.00 31.46 176 PHE A C 1
ATOM 1407 O O . PHE A 1 176 ? -7.579 -41.690 13.226 1.00 30.75 176 PHE A O 1
ATOM 1415 N N . ARG A 1 177 ? -6.349 -43.258 12.120 1.00 31.95 177 ARG A N 1
ATOM 1416 C CA . ARG A 1 177 ? -7.033 -43.033 10.836 1.00 33.02 177 ARG A CA 1
ATOM 1417 C C . ARG A 1 177 ? -8.461 -43.563 10.980 1.00 29.75 177 ARG A C 1
ATOM 1418 O O . ARG A 1 177 ? -9.361 -43.008 10.353 1.00 31.85 177 ARG A O 1
ATOM 1426 N N . ARG A 1 178 ? -8.623 -44.619 11.766 1.00 29.25 178 ARG A N 1
ATOM 1427 C CA . ARG A 1 178 ? -9.961 -45.097 12.145 1.00 33.93 178 ARG A CA 1
ATOM 1428 C C . ARG A 1 178 ? -10.807 -44.004 12.790 1.00 37.07 178 ARG A C 1
ATOM 1429 O O . ARG A 1 178 ? -12.029 -43.923 12.568 1.00 33.27 178 ARG A O 1
ATOM 1437 N N . ARG A 1 179 ? -10.154 -43.158 13.559 1.00 32.88 179 ARG A N 1
ATOM 1438 C CA . ARG A 1 179 ? -10.843 -42.062 14.220 1.00 32.20 179 ARG A CA 1
ATOM 1439 C C . ARG A 1 179 ? -11.134 -40.887 13.273 1.00 34.60 179 ARG A C 1
ATOM 1440 O O . ARG A 1 179 ? -12.208 -40.339 13.307 1.00 32.77 179 ARG A O 1
ATOM 1448 N N . THR A 1 180 ? -10.156 -40.470 12.484 1.00 31.39 180 THR A N 1
ATOM 1449 C CA . THR A 1 180 ? -10.258 -39.275 11.672 1.00 29.63 180 THR A CA 1
ATOM 1450 C C . THR A 1 180 ? -11.176 -39.489 10.453 1.00 29.81 180 THR A C 1
ATOM 1451 O O . THR A 1 180 ? -11.633 -38.516 9.859 1.00 29.51 180 THR A O 1
ATOM 1455 N N . VAL A 1 181 ? -11.373 -40.726 10.037 1.00 29.54 181 VAL A N 1
ATOM 1456 C CA . VAL A 1 181 ? -12.135 -40.938 8.792 1.00 32.47 181 VAL A CA 1
ATOM 1457 C C . VAL A 1 181 ? -13.651 -40.653 8.980 1.00 33.23 181 VAL A C 1
ATOM 1458 O O . VAL A 1 181 ? -14.305 -40.314 8.022 1.00 32.92 181 VAL A O 1
ATOM 1462 N N . GLY A 1 182 ? -14.171 -40.761 10.200 1.00 31.49 182 GLY A N 1
ATOM 1463 C CA . GLY A 1 182 ? -15.522 -40.195 10.479 1.00 33.00 182 GLY A CA 1
ATOM 1464 C C . GLY A 1 182 ? -16.689 -41.039 9.913 1.00 33.86 182 GLY A C 1
ATOM 1465 O O . GLY A 1 182 ? -17.781 -40.519 9.537 1.00 31.90 182 GLY A O 1
ATOM 1466 N N . ILE A 1 183 ? -16.490 -42.337 9.903 1.00 30.13 183 ILE A N 1
ATOM 1467 C CA . ILE A 1 183 ? -17.413 -43.231 9.268 1.00 30.21 183 ILE A CA 1
ATOM 1468 C C . ILE A 1 183 ? -18.448 -43.765 10.261 1.00 30.11 183 ILE A C 1
ATOM 1469 O O . ILE A 1 183 ? -19.516 -44.218 9.865 1.00 28.07 183 ILE A O 1
ATOM 1474 N N . HIS A 1 184 ? -18.136 -43.785 11.558 1.00 28.53 184 HIS A N 1
ATOM 1475 C CA . HIS A 1 184 ? -19.125 -44.247 12.511 1.00 27.30 184 HIS A CA 1
ATOM 1476 C C . HIS A 1 184 ? -20.411 -43.376 12.441 1.00 29.21 184 HIS A C 1
ATOM 1477 O O . HIS A 1 184 ? -21.528 -43.922 12.406 1.00 28.70 184 HIS A O 1
ATOM 1484 N N . HIS A 1 185 ? -20.244 -42.055 12.486 1.00 27.27 185 HIS A N 1
ATOM 1485 C CA . HIS A 1 185 ? -21.417 -41.138 12.466 1.00 29.87 185 HIS A CA 1
ATOM 1486 C C . HIS A 1 185 ? -22.066 -41.188 11.071 1.00 30.53 185 HIS A C 1
ATOM 1487 O O . HIS A 1 185 ? -23.329 -40.992 10.928 1.00 30.81 185 HIS A O 1
ATOM 1494 N N . SER A 1 186 ? -21.217 -41.421 10.052 1.00 29.69 186 SER A N 1
ATOM 1495 C CA . SER A 1 186 ? -21.730 -41.556 8.651 1.00 28.38 186 SER A CA 1
ATOM 1496 C C . SER A 1 186 ? -22.695 -42.715 8.511 1.00 28.13 186 SER A C 1
ATOM 1497 O O . SER A 1 186 ? -23.750 -42.558 7.840 1.00 28.96 186 SER A O 1
ATOM 1500 N N . ILE A 1 187 ? -22.358 -43.850 9.126 1.00 28.81 187 ILE A N 1
ATOM 1501 C CA . ILE A 1 187 ? -23.208 -45.034 9.174 1.00 31.52 187 ILE A CA 1
ATOM 1502 C C . ILE A 1 187 ? -24.446 -44.784 10.003 1.00 29.99 187 ILE A C 1
ATOM 1503 O O . ILE A 1 187 ? -25.583 -45.094 9.570 1.00 30.79 187 ILE A O 1
ATOM 1508 N N . ASP A 1 188 ? -24.265 -44.128 11.151 1.00 28.81 188 ASP A N 1
ATOM 1509 C CA . ASP A 1 188 ? -25.401 -43.782 12.017 1.00 31.15 188 ASP A CA 1
ATOM 1510 C C . ASP A 1 188 ? -26.466 -43.010 11.206 1.00 29.55 188 ASP A C 1
ATOM 1511 O O . ASP A 1 188 ? -27.639 -43.238 11.384 1.00 31.24 188 ASP A O 1
ATOM 1516 N N . ALA A 1 189 ? -26.058 -42.115 10.322 1.00 30.40 189 ALA A N 1
ATOM 1517 C CA . ALA A 1 189 ? -27.028 -41.312 9.654 1.00 29.54 189 ALA A CA 1
ATOM 1518 C C . ALA A 1 189 ? -27.852 -42.147 8.654 1.00 36.78 189 ALA A C 1
ATOM 1519 O O . ALA A 1 189 ? -28.836 -41.629 8.122 1.00 32.19 189 ALA A O 1
ATOM 1521 N N . GLY A 1 190 ? -27.408 -43.368 8.319 1.00 28.97 190 GLY A N 1
ATOM 1522 C CA . GLY A 1 190 ? -28.163 -44.200 7.419 1.00 33.22 190 GLY A CA 1
ATOM 1523 C C . GLY A 1 190 ? -29.573 -44.500 7.954 1.00 39.56 190 GLY A C 1
ATOM 1524 O O . GLY A 1 190 ? -30.546 -44.608 7.190 1.00 37.88 190 GLY A O 1
ATOM 1525 N N . GLU A 1 191 ? -29.663 -44.617 9.266 1.00 34.49 191 GLU A N 1
ATOM 1526 C CA . GLU A 1 191 ? -30.911 -44.903 9.959 1.00 31.99 191 GLU A CA 1
ATOM 1527 C C . GLU A 1 191 ? -31.836 -43.655 9.782 1.00 33.21 191 GLU A C 1
ATOM 1528 O O . GLU A 1 191 ? -32.996 -43.791 9.408 1.00 33.14 191 GLU A O 1
ATOM 1534 N N . ARG A 1 192 ? -31.305 -42.446 9.949 1.00 33.75 192 ARG A N 1
ATOM 1535 C CA . ARG A 1 192 ? -32.103 -41.249 9.676 1.00 34.00 192 ARG A CA 1
ATOM 1536 C C . ARG A 1 192 ? -32.589 -41.151 8.229 1.00 36.02 192 ARG A C 1
ATOM 1537 O O . ARG A 1 192 ? -33.738 -40.765 8.020 1.00 35.57 192 ARG A O 1
ATOM 1545 N N A SER A 1 193 ? -31.713 -41.467 7.281 0.50 31.90 193 SER A N 1
ATOM 1546 N N B SER A 1 193 ? -31.719 -41.429 7.247 0.50 31.69 193 SER A N 1
ATOM 1547 C CA A SER A 1 193 ? -31.976 -41.316 5.872 0.50 34.58 193 SER A CA 1
ATOM 1548 C CA B SER A 1 193 ? -32.052 -41.289 5.823 0.50 34.61 193 SER A CA 1
ATOM 1549 C C A SER A 1 193 ? -33.072 -42.250 5.350 0.50 35.71 193 SER A C 1
ATOM 1550 C C B SER A 1 193 ? -33.180 -42.230 5.405 0.50 34.94 193 SER A C 1
ATOM 1551 O O A SER A 1 193 ? -33.836 -41.872 4.462 0.50 40.76 193 SER A O 1
ATOM 1552 O O B SER A 1 193 ? -34.085 -41.837 4.662 0.50 37.22 193 SER A O 1
ATOM 1557 N N . ARG A 1 194 ? -33.130 -43.447 5.903 1.00 33.54 194 ARG A N 1
ATOM 1558 C CA . ARG A 1 194 ? -34.014 -44.476 5.469 1.00 39.75 194 ARG A CA 1
ATOM 1559 C C . ARG A 1 194 ? -35.189 -44.714 6.399 1.00 40.30 194 ARG A C 1
ATOM 1560 O O . ARG A 1 194 ? -36.146 -45.349 6.001 1.00 43.72 194 ARG A O 1
ATOM 1568 N N . GLY A 1 195 ? -35.118 -44.260 7.639 1.00 39.90 195 GLY A N 1
ATOM 1569 C CA . GLY A 1 195 ? -36.288 -44.225 8.539 1.00 36.10 195 GLY A CA 1
ATOM 1570 C C . GLY A 1 195 ? -36.431 -45.500 9.299 1.00 41.45 195 GLY A C 1
ATOM 1571 O O . GLY A 1 195 ? -37.501 -46.058 9.353 1.00 44.75 195 GLY A O 1
ATOM 1572 N N . PHE A 1 196 ? -35.349 -45.990 9.893 1.00 37.43 196 PHE A N 1
ATOM 1573 C CA . PHE A 1 196 ? -35.436 -47.072 10.799 1.00 34.95 196 PHE A CA 1
ATOM 1574 C C . PHE A 1 196 ? -34.382 -46.831 11.888 1.00 34.45 196 PHE A C 1
ATOM 1575 O O . PHE A 1 196 ? -33.586 -45.929 11.757 1.00 38.29 196 PHE A O 1
ATOM 1583 N N . GLU A 1 197 ? -34.369 -47.671 12.903 1.00 37.11 197 GLU A N 1
ATOM 1584 C CA . GLU A 1 197 ? -33.320 -47.716 13.897 1.00 39.87 197 GLU A CA 1
ATOM 1585 C C . GLU A 1 197 ? -32.903 -49.125 14.170 1.00 42.43 197 GLU A C 1
ATOM 1586 O O . GLU A 1 197 ? -33.744 -50.016 14.295 1.00 42.75 197 GLU A O 1
ATOM 1592 N N . VAL A 1 198 ? -31.598 -49.328 14.267 1.00 34.12 198 VAL A N 1
ATOM 1593 C CA . VAL A 1 198 ? -31.049 -50.673 14.496 1.00 38.98 198 VAL A CA 1
ATOM 1594 C C . VAL A 1 198 ? -31.307 -51.021 15.955 1.00 40.10 198 VAL A C 1
ATOM 1595 O O . VAL A 1 198 ? -31.106 -50.155 16.818 1.00 39.64 198 VAL A O 1
ATOM 1599 N N . PRO A 1 199 ? -31.732 -52.289 16.260 1.00 40.45 199 PRO A N 1
ATOM 1600 C CA . PRO A 1 199 ? -31.977 -52.633 17.683 1.00 40.26 199 PRO A CA 1
ATOM 1601 C C . PRO A 1 199 ? -30.768 -52.438 18.539 1.00 41.42 199 PRO A C 1
ATOM 1602 O O . PRO A 1 199 ? -29.659 -52.888 18.155 1.00 45.59 199 PRO A O 1
ATOM 1606 N N . ALA A 1 200 ? -30.953 -51.762 19.692 1.00 39.67 200 ALA A N 1
ATOM 1607 C CA . ALA A 1 200 ? -29.809 -51.256 20.471 1.00 37.62 200 ALA A CA 1
ATOM 1608 C C . ALA A 1 200 ? -28.892 -52.382 20.920 1.00 41.99 200 ALA A C 1
ATOM 1609 O O . ALA A 1 200 ? -27.676 -52.208 20.946 1.00 40.89 200 ALA A O 1
ATOM 1611 N N . GLN A 1 201 ? -29.470 -53.537 21.258 1.00 40.62 201 GLN A N 1
ATOM 1612 C CA . GLN A 1 201 ? -28.665 -54.706 21.671 1.00 41.01 201 GLN A CA 1
ATOM 1613 C C . GLN A 1 201 ? -27.827 -55.293 20.512 1.00 38.93 201 GLN A C 1
ATOM 1614 O O . GLN A 1 201 ? -26.799 -55.877 20.782 1.00 39.82 201 GLN A O 1
ATOM 1620 N N . ALA A 1 202 ? -28.257 -55.119 19.254 1.00 36.04 202 ALA A N 1
ATOM 1621 C CA . ALA A 1 202 ? -27.416 -55.424 18.101 1.00 37.46 202 ALA A CA 1
ATOM 1622 C C . ALA A 1 202 ? -26.266 -54.400 17.849 1.00 43.12 202 ALA A C 1
ATOM 1623 O O . ALA A 1 202 ? -25.101 -54.783 17.564 1.00 39.39 202 ALA A O 1
ATOM 1625 N N . MET A 1 203 ? -26.554 -53.112 18.010 1.00 40.43 203 MET A N 1
ATOM 1626 C CA . MET A 1 203 ? -25.529 -52.059 17.859 1.00 37.63 203 MET A CA 1
ATOM 1627 C C . MET A 1 203 ? -24.349 -52.219 18.825 1.00 34.53 203 MET A C 1
ATOM 1628 O O . MET A 1 203 ? -23.232 -51.969 18.440 1.00 36.79 203 MET A O 1
ATOM 1633 N N . GLY A 1 204 ? -24.622 -52.630 20.041 1.00 33.15 204 GLY A N 1
ATOM 1634 C CA . GLY A 1 204 ? -23.602 -52.930 21.063 1.00 43.19 204 GLY A CA 1
ATOM 1635 C C . GLY A 1 204 ? -23.066 -54.373 21.084 1.00 42.42 204 GLY A C 1
ATOM 1636 O O . GLY A 1 204 ? -22.264 -54.711 21.923 1.00 44.08 204 GLY A O 1
ATOM 1637 N N . HIS A 1 205 ? -23.534 -55.219 20.183 1.00 40.31 205 HIS A N 1
ATOM 1638 C CA . HIS A 1 205 ? -22.985 -56.569 20.064 1.00 41.70 205 HIS A CA 1
ATOM 1639 C C . HIS A 1 205 ? -21.556 -56.538 19.441 1.00 40.99 205 HIS A C 1
ATOM 1640 O O . HIS A 1 205 ? -21.278 -55.698 18.586 1.00 37.85 205 HIS A O 1
ATOM 1647 N N . PRO A 1 206 ? -20.662 -57.432 19.880 1.00 41.73 206 PRO A N 1
ATOM 1648 C CA . PRO A 1 206 ? -19.269 -57.400 19.362 1.00 44.80 206 PRO A CA 1
ATOM 1649 C C . PRO A 1 206 ? -19.111 -57.514 17.846 1.00 42.04 206 PRO A C 1
ATOM 1650 O O . PRO A 1 206 ? -18.196 -56.945 17.277 1.00 38.01 206 PRO A O 1
ATOM 1654 N N . VAL A 1 207 ? -19.964 -58.272 17.203 1.00 39.03 207 VAL A N 1
ATOM 1655 C CA . VAL A 1 207 ? -19.954 -58.350 15.771 1.00 38.65 207 VAL A CA 1
ATOM 1656 C C . VAL A 1 207 ? -20.207 -57.020 15.071 1.00 40.24 207 VAL A C 1
ATOM 1657 O O . VAL A 1 207 ? -19.485 -56.646 14.137 1.00 38.65 207 VAL A O 1
ATOM 1661 N N . MET A 1 208 ? -21.288 -56.336 15.434 1.00 38.09 208 MET A N 1
ATOM 1662 C CA . MET A 1 208 ? -21.588 -55.060 14.819 1.00 37.70 208 MET A CA 1
ATOM 1663 C C . MET A 1 208 ? -20.554 -53.960 15.180 1.00 34.67 208 MET A C 1
ATOM 1664 O O . MET A 1 208 ? -20.208 -53.139 14.329 1.00 34.19 208 MET A O 1
ATOM 1669 N N . GLU A 1 209 ? -20.059 -53.945 16.409 1.00 32.19 209 GLU A N 1
ATOM 1670 C CA . GLU A 1 209 ? -19.082 -52.926 16.784 1.00 35.21 209 GLU A CA 1
ATOM 1671 C C . GLU A 1 209 ? -17.827 -53.095 15.957 1.00 38.47 209 GLU A C 1
ATOM 1672 O O . GLU A 1 209 ? -17.266 -52.121 15.463 1.00 34.00 209 GLU A O 1
ATOM 1678 N N . ARG A 1 210 ? -17.392 -54.345 15.816 1.00 36.53 210 ARG A N 1
ATOM 1679 C CA . ARG A 1 210 ? -16.252 -54.623 14.947 1.00 37.61 210 ARG A CA 1
ATOM 1680 C C . ARG A 1 210 ? -16.487 -54.323 13.466 1.00 33.98 210 ARG A C 1
ATOM 1681 O O . ARG A 1 210 ? -15.599 -53.853 12.762 1.00 33.61 210 ARG A O 1
ATOM 1689 N N . MET A 1 211 ? -17.683 -54.604 12.951 1.00 34.66 211 MET A N 1
ATOM 1690 C CA . MET A 1 211 ? -17.996 -54.277 11.581 1.00 34.82 211 MET A CA 1
ATOM 1691 C C . MET A 1 211 ? -17.858 -52.787 11.246 1.00 35.50 211 MET A C 1
ATOM 1692 O O . MET A 1 211 ? -17.362 -52.444 10.195 1.00 32.37 211 MET A O 1
ATOM 1697 N N . ARG A 1 212 ? -18.306 -51.927 12.161 1.00 34.63 212 ARG A N 1
ATOM 1698 C CA . ARG A 1 212 ? -18.195 -50.492 12.005 1.00 32.49 212 ARG A CA 1
ATOM 1699 C C . ARG A 1 212 ? -16.724 -50.058 11.989 1.00 30.98 212 ARG A C 1
ATOM 1700 O O . ARG A 1 212 ? -16.319 -49.225 11.168 1.00 29.79 212 ARG A O 1
ATOM 1708 N N . ASP A 1 213 ? -15.944 -50.616 12.902 1.00 29.93 213 ASP A N 1
ATOM 1709 C CA . ASP A 1 213 ? -14.504 -50.354 12.926 1.00 31.76 213 ASP A CA 1
ATOM 1710 C C . ASP A 1 213 ? -13.803 -50.798 11.652 1.00 31.54 213 ASP A C 1
ATOM 1711 O O . ASP A 1 213 ? -13.014 -50.017 11.093 1.00 29.60 213 ASP A O 1
ATOM 1716 N N . LEU A 1 214 ? -14.110 -51.988 11.158 1.00 32.55 214 LEU A N 1
ATOM 1717 C CA . LEU A 1 214 ? -13.502 -52.419 9.850 1.00 33.37 214 LEU A CA 1
ATOM 1718 C C . LEU A 1 214 ? -13.964 -51.623 8.643 1.00 32.45 214 LEU A C 1
ATOM 1719 O O . LEU A 1 214 ? -13.193 -51.351 7.726 1.00 33.78 214 LEU A O 1
ATOM 1724 N N . ALA A 1 215 ? -15.241 -51.226 8.615 1.00 35.17 215 ALA A N 1
ATOM 1725 C CA . ALA A 1 215 ? -15.722 -50.363 7.573 1.00 31.68 215 ALA A CA 1
ATOM 1726 C C . ALA A 1 215 ? -14.938 -49.060 7.617 1.00 29.39 215 ALA A C 1
ATOM 1727 O O . ALA A 1 215 ? -14.575 -48.482 6.579 1.00 30.20 215 ALA A O 1
ATOM 1729 N N . ALA A 1 216 ? -14.690 -48.541 8.811 1.00 29.77 216 ALA A N 1
ATOM 1730 C CA . ALA A 1 216 ? -13.951 -47.295 8.896 1.00 28.07 216 ALA A CA 1
ATOM 1731 C C . ALA A 1 216 ? -12.470 -47.500 8.417 1.00 31.62 216 ALA A C 1
ATOM 1732 O O . ALA A 1 216 ? -11.887 -46.664 7.699 1.00 28.68 216 ALA A O 1
ATOM 1734 N N . ASP A 1 217 ? -11.881 -48.617 8.797 1.00 33.85 217 ASP A N 1
ATOM 1735 C CA . ASP A 1 217 ? -10.479 -48.922 8.305 1.00 35.06 217 ASP A CA 1
ATOM 1736 C C . ASP A 1 217 ? -10.438 -48.961 6.789 1.00 31.92 217 ASP A C 1
ATOM 1737 O O . ASP A 1 217 ? -9.629 -48.280 6.161 1.00 34.93 217 ASP A O 1
ATOM 1742 N N . THR A 1 218 ? -11.350 -49.742 6.222 1.00 32.62 218 THR A N 1
ATOM 1743 C CA . THR A 1 218 ? -11.392 -49.998 4.816 1.00 31.67 218 THR A CA 1
ATOM 1744 C C . THR A 1 218 ? -11.516 -48.733 4.115 1.00 30.04 218 THR A C 1
ATOM 1745 O O . THR A 1 218 ? -10.765 -48.449 3.213 1.00 37.34 218 THR A O 1
ATOM 1749 N N . ILE A 1 219 ? -12.464 -47.906 4.518 1.00 32.77 219 ILE A N 1
ATOM 1750 C CA . ILE A 1 219 ? -12.681 -46.644 3.809 1.00 30.23 219 ILE A CA 1
ATOM 1751 C C . ILE A 1 219 ? -11.534 -45.682 3.995 1.00 31.38 219 ILE A C 1
ATOM 1752 O O . ILE A 1 219 ? -11.149 -45.028 3.047 1.00 30.60 219 ILE A O 1
ATOM 1757 N N . GLY A 1 220 ? -10.961 -45.604 5.200 1.00 31.28 220 GLY A N 1
ATOM 1758 C CA . GLY A 1 220 ? -9.832 -44.640 5.410 1.00 31.31 220 GLY A CA 1
ATOM 1759 C C . GLY A 1 220 ? -8.614 -45.044 4.575 1.00 30.30 220 GLY A C 1
ATOM 1760 O O . GLY A 1 220 ? -7.929 -44.194 3.992 1.00 31.41 220 GLY A O 1
ATOM 1761 N N . PHE A 1 221 ? -8.374 -46.344 4.508 1.00 30.10 221 PHE A N 1
ATOM 1762 C CA . PHE A 1 221 ? -7.209 -46.866 3.730 1.00 32.22 221 PHE A CA 1
ATOM 1763 C C . PHE A 1 221 ? -7.430 -46.701 2.206 1.00 32.60 221 PHE A C 1
ATOM 1764 O O . PHE A 1 221 ? -6.508 -46.320 1.487 1.00 32.32 221 PHE A O 1
ATOM 1772 N N . MET A 1 222 ? -8.667 -46.927 1.708 1.00 33.77 222 MET A N 1
ATOM 1773 C CA . MET A 1 222 ? -8.964 -46.645 0.280 1.00 32.94 222 MET A CA 1
ATOM 1774 C C . MET A 1 222 ? -8.807 -45.195 -0.040 1.00 33.84 222 MET A C 1
ATOM 1775 O O . MET A 1 222 ? -8.221 -44.814 -1.065 1.00 32.90 222 MET A O 1
ATOM 1780 N N . ASN A 1 223 ? -9.314 -44.341 0.837 1.00 30.31 223 ASN A N 1
ATOM 1781 C CA . ASN A 1 223 ? -9.108 -42.961 0.638 1.00 28.24 223 ASN A CA 1
ATOM 1782 C C . ASN A 1 223 ? -7.638 -42.533 0.675 1.00 34.25 223 ASN A C 1
ATOM 1783 O O . ASN A 1 223 ? -7.281 -41.660 -0.107 1.00 32.42 223 ASN A O 1
ATOM 1788 N N . ASP A 1 224 ? -6.792 -43.112 1.543 1.00 30.73 224 ASP A N 1
ATOM 1789 C CA . ASP A 1 224 ? -5.352 -42.795 1.472 1.00 33.29 224 ASP A CA 1
ATOM 1790 C C . ASP A 1 224 ? -4.710 -43.263 0.133 1.00 31.94 224 ASP A C 1
ATOM 1791 O O . ASP A 1 224 ? -3.960 -42.543 -0.430 1.00 35.90 224 ASP A O 1
ATOM 1796 N N . ILE A 1 225 ? -5.036 -44.466 -0.311 1.00 36.34 225 ILE A N 1
ATOM 1797 C CA . ILE A 1 225 ? -4.536 -44.988 -1.593 1.00 40.85 225 ILE A CA 1
ATOM 1798 C C . ILE A 1 225 ? -4.929 -44.051 -2.721 1.00 46.28 225 ILE A C 1
ATOM 1799 O O . ILE A 1 225 ? -4.114 -43.752 -3.583 1.00 44.50 225 ILE A O 1
ATOM 1804 N N . HIS A 1 226 ? -6.169 -43.563 -2.692 1.00 48.13 226 HIS A N 1
ATOM 1805 C CA . HIS A 1 226 ? -6.676 -42.722 -3.724 1.00 51.74 226 HIS A CA 1
ATOM 1806 C C . HIS A 1 226 ? -6.031 -41.337 -3.665 1.00 50.94 226 HIS A C 1
ATOM 1807 O O . HIS A 1 226 ? -5.658 -40.845 -4.712 1.00 49.14 226 HIS A O 1
ATOM 1814 N N . SER A 1 227 ? -5.890 -40.706 -2.490 1.00 45.48 227 SER A N 1
ATOM 1815 C CA . SER A 1 227 ? -5.229 -39.369 -2.384 1.00 48.26 227 SER A CA 1
ATOM 1816 C C . SER A 1 227 ? -3.749 -39.430 -2.780 1.00 49.56 227 SER A C 1
ATOM 1817 O O . SER A 1 227 ? -3.213 -38.451 -3.286 1.00 55.22 227 SER A O 1
ATOM 1820 N N . PHE A 1 228 ? -3.097 -40.551 -2.477 1.00 44.60 228 PHE A N 1
ATOM 1821 C CA . PHE A 1 228 ? -1.656 -40.712 -2.684 1.00 51.92 228 PHE A CA 1
ATOM 1822 C C . PHE A 1 228 ? -1.364 -40.692 -4.171 1.00 66.77 228 PHE A C 1
ATOM 1823 O O . PHE A 1 228 ? -0.614 -39.834 -4.619 1.00 66.69 228 PHE A O 1
ATOM 1831 N N . GLU A 1 229 ? -2.016 -41.617 -4.905 1.00 71.24 229 GLU A N 1
ATOM 1832 C CA . GLU A 1 229 ? -2.000 -41.701 -6.390 1.00 82.84 229 GLU A CA 1
ATOM 1833 C C . GLU A 1 229 ? -2.251 -40.373 -7.153 1.00 90.42 229 GLU A C 1
ATOM 1834 O O . GLU A 1 229 ? -2.096 -40.353 -8.370 1.00 108.35 229 GLU A O 1
ATOM 1840 N N . ARG A 1 230 ? -2.630 -39.291 -6.452 1.00 95.43 230 ARG A N 1
ATOM 1841 C CA . ARG A 1 230 ? -2.780 -37.950 -7.030 1.00 85.44 230 ARG A CA 1
ATOM 1842 C C . ARG A 1 230 ? -1.996 -36.831 -6.258 1.00 82.43 230 ARG A C 1
ATOM 1843 O O . ARG A 1 230 ? -2.541 -35.770 -5.998 1.00 79.58 230 ARG A O 1
ATOM 1851 N N . GLU A 1 231 ? -0.725 -37.054 -5.916 1.00 87.76 231 GLU A N 1
ATOM 1852 C CA . GLU A 1 231 ? 0.118 -36.001 -5.299 1.00 98.08 231 GLU A CA 1
ATOM 1853 C C . GLU A 1 231 ? 1.621 -36.163 -5.600 1.00 94.06 231 GLU A C 1
ATOM 1854 O O . GLU A 1 231 ? 2.389 -36.702 -4.812 1.00 102.29 231 GLU A O 1
ATOM 1860 N N . GLY A 1 237 ? 3.442 -36.955 4.411 1.00 53.65 237 GLY A N 1
ATOM 1861 C CA . GLY A 1 237 ? 3.802 -38.170 5.150 1.00 53.36 237 GLY A CA 1
ATOM 1862 C C . GLY A 1 237 ? 2.651 -38.783 5.955 1.00 44.01 237 GLY A C 1
ATOM 1863 O O . GLY A 1 237 ? 2.753 -39.943 6.371 1.00 43.21 237 GLY A O 1
ATOM 1864 N N . HIS A 1 238 ? 1.563 -38.017 6.157 1.00 52.57 238 HIS A N 1
ATOM 1865 C CA . HIS A 1 238 ? 0.305 -38.460 6.855 1.00 49.82 238 HIS A CA 1
ATOM 1866 C C . HIS A 1 238 ? -0.660 -39.233 5.909 1.00 46.49 238 HIS A C 1
ATOM 1867 O O . HIS A 1 238 ? -1.774 -38.818 5.608 1.00 39.32 238 HIS A O 1
ATOM 1874 N N . ASN A 1 239 ? -0.204 -40.385 5.467 1.00 43.71 239 ASN A N 1
ATOM 1875 C CA . ASN A 1 239 ? -0.885 -41.151 4.435 1.00 39.43 239 ASN A CA 1
ATOM 1876 C C . ASN A 1 239 ? -0.429 -42.571 4.604 1.00 34.43 239 ASN A C 1
ATOM 1877 O O . ASN A 1 239 ? 0.763 -42.807 4.805 1.00 43.93 239 ASN A O 1
ATOM 1882 N N . LEU A 1 240 ? -1.327 -43.538 4.594 1.00 36.82 240 LEU A N 1
ATOM 1883 C CA . LEU A 1 240 ? -0.958 -44.931 4.781 1.00 33.87 240 LEU A CA 1
ATOM 1884 C C . LEU A 1 240 ? 0.306 -45.438 3.960 1.00 34.76 240 LEU A C 1
ATOM 1885 O O . LEU A 1 240 ? 1.159 -46.214 4.491 1.00 33.00 240 LEU A O 1
ATOM 1890 N N A ILE A 1 241 ? 0.337 -45.051 2.694 0.50 35.09 241 ILE A N 1
ATOM 1891 N N B ILE A 1 241 ? 0.353 -45.078 2.693 0.50 33.61 241 ILE A N 1
ATOM 1892 C CA A ILE A 1 241 ? 1.399 -45.423 1.737 0.50 38.71 241 ILE A CA 1
ATOM 1893 C CA B ILE A 1 241 ? 1.424 -45.539 1.791 0.50 35.65 241 ILE A CA 1
ATOM 1894 C C A ILE A 1 241 ? 2.755 -44.941 2.252 0.50 37.90 241 ILE A C 1
ATOM 1895 C C B ILE A 1 241 ? 2.787 -44.943 2.226 0.50 36.02 241 ILE A C 1
ATOM 1896 O O A ILE A 1 241 ? 3.664 -45.745 2.461 0.50 39.55 241 ILE A O 1
ATOM 1897 O O B ILE A 1 241 ? 3.752 -45.684 2.350 0.50 38.19 241 ILE A O 1
ATOM 1906 N N . ALA A 1 242 ? 2.834 -43.643 2.499 1.00 37.63 242 ALA A N 1
ATOM 1907 C CA . ALA A 1 242 ? 4.037 -42.987 3.080 1.00 42.13 242 ALA A CA 1
ATOM 1908 C C . ALA A 1 242 ? 4.470 -43.624 4.407 1.00 44.73 242 ALA A C 1
ATOM 1909 O O . ALA A 1 242 ? 5.656 -43.864 4.671 1.00 43.09 242 ALA A O 1
ATOM 1911 N N . VAL A 1 243 ? 3.500 -43.980 5.218 1.00 36.76 243 VAL A N 1
ATOM 1912 C CA . VAL A 1 243 ? 3.792 -44.520 6.518 1.00 38.98 243 VAL A CA 1
ATOM 1913 C C . VAL A 1 243 ? 4.402 -45.883 6.380 1.00 39.64 243 VAL A C 1
ATOM 1914 O O . VAL A 1 243 ? 5.346 -46.270 7.151 1.00 33.30 243 VAL A O 1
ATOM 1918 N N . LEU A 1 244 ? 3.828 -46.675 5.468 1.00 36.55 244 LEU A N 1
ATOM 1919 C CA . LEU A 1 244 ? 4.327 -48.033 5.252 1.00 39.78 244 LEU A CA 1
ATOM 1920 C C . LEU A 1 244 ? 5.786 -48.019 4.725 1.00 40.27 244 LEU A C 1
ATOM 1921 O O . LEU A 1 244 ? 6.575 -48.930 5.058 1.00 42.27 244 LEU A O 1
ATOM 1926 N N . ARG A 1 245 ? 6.069 -47.047 3.876 1.00 39.57 245 ARG A N 1
ATOM 1927 C CA . ARG A 1 245 ? 7.346 -46.939 3.258 1.00 48.03 245 ARG A CA 1
ATOM 1928 C C . ARG A 1 245 ? 8.386 -46.562 4.324 1.00 51.79 245 ARG A C 1
ATOM 1929 O O . ARG A 1 245 ? 9.446 -47.143 4.338 1.00 50.13 245 ARG A O 1
ATOM 1937 N N . ARG A 1 246 ? 8.083 -45.567 5.166 1.00 51.00 246 ARG A N 1
ATOM 1938 C CA . ARG A 1 246 ? 8.936 -45.206 6.331 1.00 49.42 246 ARG A CA 1
ATOM 1939 C C . ARG A 1 246 ? 9.145 -46.392 7.198 1.00 47.86 246 ARG A C 1
ATOM 1940 O O . ARG A 1 246 ? 10.256 -46.773 7.415 1.00 51.20 246 ARG A O 1
ATOM 1948 N N . GLU A 1 247 ? 8.063 -47.033 7.604 1.00 46.03 247 GLU A N 1
ATOM 1949 C CA . GLU A 1 247 ? 8.131 -48.228 8.427 1.00 45.88 247 GLU A CA 1
ATOM 1950 C C . GLU A 1 247 ? 8.951 -49.385 7.818 1.00 52.88 247 GLU A C 1
ATOM 1951 O O . GLU A 1 247 ? 9.754 -50.015 8.524 1.00 50.40 247 GLU A O 1
ATOM 1957 N N . ARG A 1 248 ? 8.720 -49.738 6.559 1.00 45.86 248 ARG A N 1
ATOM 1958 C CA . ARG A 1 248 ? 9.365 -50.964 6.000 1.00 45.81 248 ARG A CA 1
ATOM 1959 C C . ARG A 1 248 ? 10.686 -50.664 5.210 1.00 46.44 248 ARG A C 1
ATOM 1960 O O . ARG A 1 248 ? 11.437 -51.600 4.934 1.00 49.89 248 ARG A O 1
ATOM 1968 N N . GLY A 1 249 ? 10.922 -49.385 4.879 1.00 45.57 249 GLY A N 1
ATOM 1969 C CA . GLY A 1 249 ? 12.025 -48.892 4.054 1.00 52.87 249 GLY A CA 1
ATOM 1970 C C . GLY A 1 249 ? 11.975 -49.593 2.699 1.00 60.60 249 GLY A C 1
ATOM 1971 O O . GLY A 1 249 ? 12.976 -50.131 2.221 1.00 53.87 249 GLY A O 1
ATOM 1972 N N . CYS A 1 250 ? 10.781 -49.637 2.115 1.00 54.08 250 CYS A N 1
ATOM 1973 C CA . CYS A 1 250 ? 10.539 -50.438 0.910 1.00 45.84 250 CYS A CA 1
ATOM 1974 C C . CYS A 1 250 ? 10.367 -49.436 -0.223 1.00 43.35 250 CYS A C 1
ATOM 1975 O O . CYS A 1 250 ? 10.574 -48.228 -0.026 1.00 40.76 250 CYS A O 1
ATOM 1978 N N . SER A 1 251 ? 10.088 -49.929 -1.450 1.00 45.45 251 SER A N 1
ATOM 1979 C CA . SER A 1 251 ? 9.899 -49.010 -2.592 1.00 44.14 251 SER A CA 1
ATOM 1980 C C . SER A 1 251 ? 8.515 -48.354 -2.506 1.00 42.67 251 SER A C 1
ATOM 1981 O O . SER A 1 251 ? 7.668 -48.917 -1.881 1.00 39.38 251 SER A O 1
ATOM 1984 N N . TRP A 1 252 ? 8.293 -47.220 -3.154 1.00 41.66 252 TRP A N 1
ATOM 1985 C CA . TRP A 1 252 ? 6.976 -46.653 -3.271 1.00 49.94 252 TRP A CA 1
ATOM 1986 C C . TRP A 1 252 ? 5.953 -47.670 -3.764 1.00 59.70 252 TRP A C 1
ATOM 1987 O O . TRP A 1 252 ? 4.870 -47.752 -3.210 1.00 47.23 252 TRP A O 1
ATOM 1998 N N . GLN A 1 253 ? 6.329 -48.491 -4.748 1.00 54.47 253 GLN A N 1
ATOM 1999 C CA . GLN A 1 253 ? 5.449 -49.552 -5.236 1.00 54.83 253 GLN A CA 1
ATOM 2000 C C . GLN A 1 253 ? 5.232 -50.705 -4.262 1.00 46.37 253 GLN A C 1
ATOM 2001 O O . GLN A 1 253 ? 4.136 -51.225 -4.208 1.00 48.95 253 GLN A O 1
ATOM 2007 N N . GLN A 1 254 ? 6.246 -51.164 -3.529 1.00 45.16 254 GLN A N 1
ATOM 2008 C CA . GLN A 1 254 ? 5.998 -52.195 -2.521 1.00 42.08 254 GLN A CA 1
ATOM 2009 C C . GLN A 1 254 ? 5.069 -51.679 -1.369 1.00 39.76 254 GLN A C 1
ATOM 2010 O O . GLN A 1 254 ? 4.395 -52.486 -0.754 1.00 40.76 254 GLN A O 1
ATOM 2016 N N . ALA A 1 255 ? 5.147 -50.370 -1.093 1.00 34.30 255 ALA A N 1
ATOM 2017 C CA . ALA A 1 255 ? 4.338 -49.692 -0.057 1.00 47.32 255 ALA A CA 1
ATOM 2018 C C . ALA A 1 255 ? 2.847 -49.606 -0.533 1.00 45.64 255 ALA A C 1
ATOM 2019 O O . ALA A 1 255 ? 1.922 -49.908 0.232 1.00 44.05 255 ALA A O 1
ATOM 2021 N N . THR A 1 256 ? 2.658 -49.254 -1.807 1.00 45.99 256 THR A N 1
ATOM 2022 C CA . THR A 1 256 ? 1.341 -49.362 -2.476 1.00 40.46 256 THR A CA 1
ATOM 2023 C C . THR A 1 256 ? 0.773 -50.771 -2.424 1.00 46.42 256 THR A C 1
ATOM 2024 O O . THR A 1 256 ? -0.365 -50.965 -1.986 1.00 51.27 256 THR A O 1
ATOM 2028 N N . ASP A 1 257 ? 1.556 -51.770 -2.799 1.00 46.20 257 ASP A N 1
ATOM 2029 C CA . ASP A 1 257 ? 1.102 -53.147 -2.758 1.00 45.83 257 ASP A CA 1
ATOM 2030 C C . ASP A 1 257 ? 0.677 -53.532 -1.362 1.00 46.82 257 ASP A C 1
ATOM 2031 O O . ASP A 1 257 ? -0.313 -54.251 -1.171 1.00 45.51 257 ASP A O 1
ATOM 2036 N N . GLU A 1 258 ? 1.478 -53.145 -0.373 1.00 40.69 258 GLU A N 1
ATOM 2037 C CA . GLU A 1 258 ? 1.133 -53.478 0.978 1.00 39.89 258 GLU A CA 1
ATOM 2038 C C . GLU A 1 258 ? -0.168 -52.729 1.496 1.00 33.09 258 GLU A C 1
ATOM 2039 O O . GLU A 1 258 ? -0.948 -53.340 2.170 1.00 38.10 258 GLU A O 1
ATOM 2045 N N . ALA A 1 259 ? -0.288 -51.441 1.253 1.00 35.48 259 ALA A N 1
ATOM 2046 C CA . ALA A 1 259 ? -1.543 -50.704 1.522 1.00 38.73 259 ALA A CA 1
ATOM 2047 C C . ALA A 1 259 ? -2.771 -51.429 0.938 1.00 38.56 259 ALA A C 1
ATOM 2048 O O . ALA A 1 259 ? -3.787 -51.630 1.614 1.00 38.37 259 ALA A O 1
ATOM 2050 N N . TYR A 1 260 ? -2.625 -51.915 -0.292 1.00 38.62 260 TYR A N 1
ATOM 2051 C CA . TYR A 1 260 ? -3.653 -52.703 -0.967 1.00 43.14 260 TYR A CA 1
ATOM 2052 C C . TYR A 1 260 ? -3.911 -53.966 -0.233 1.00 44.47 260 TYR A C 1
ATOM 2053 O O . TYR A 1 260 ? -5.077 -54.270 0.063 1.00 47.92 260 TYR A O 1
ATOM 2062 N N . ARG A 1 261 ? -2.871 -54.700 0.144 1.00 44.47 261 ARG A N 1
ATOM 2063 C CA . ARG A 1 261 ? -3.098 -55.927 0.935 1.00 49.07 261 ARG A CA 1
ATOM 2064 C C . ARG A 1 261 ? -3.769 -55.675 2.345 1.00 43.85 261 ARG A C 1
ATOM 2065 O O . ARG A 1 261 ? -4.554 -56.470 2.815 1.00 39.24 261 ARG A O 1
ATOM 2073 N N . MET A 1 262 ? -3.375 -54.632 3.042 1.00 39.13 262 MET A N 1
ATOM 2074 C CA . MET A 1 262 ? -4.013 -54.276 4.337 1.00 41.47 262 MET A CA 1
ATOM 2075 C C . MET A 1 262 ? -5.554 -54.018 4.214 1.00 39.21 262 MET A C 1
ATOM 2076 O O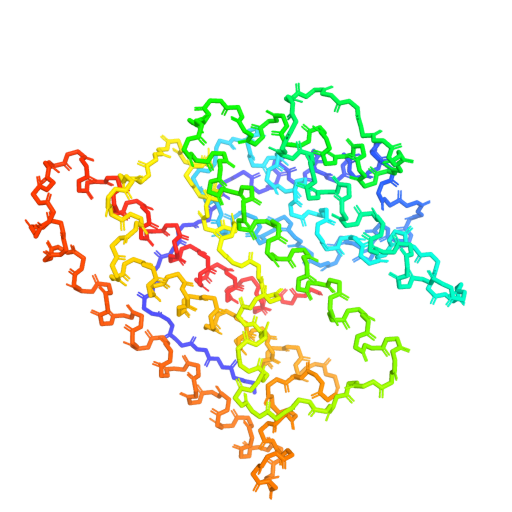 . MET A 1 262 ? -6.366 -54.436 5.066 1.00 37.82 262 MET A O 1
ATOM 2081 N N . THR A 1 263 ? -5.891 -53.335 3.129 1.00 36.76 263 THR A N 1
ATOM 2082 C CA . THR A 1 263 ? -7.239 -52.938 2.797 1.00 39.82 263 THR A CA 1
ATOM 2083 C C . THR A 1 263 ? -8.096 -54.124 2.479 1.00 45.78 263 THR A C 1
ATOM 2084 O O . THR A 1 263 ? -9.158 -54.272 3.077 1.00 45.25 263 THR A O 1
ATOM 2088 N N . ILE A 1 264 ? -7.613 -55.007 1.604 1.00 40.71 264 ILE A N 1
ATOM 2089 C CA . ILE A 1 264 ? -8.291 -56.282 1.320 1.00 41.02 264 ILE A CA 1
ATOM 2090 C C . ILE A 1 264 ? -8.422 -57.189 2.550 1.00 44.40 264 ILE A C 1
ATOM 2091 O O . ILE A 1 264 ? -9.454 -57.817 2.748 1.00 46.07 264 ILE A O 1
ATOM 2096 N N . ALA A 1 265 ? -7.404 -57.243 3.406 1.00 44.56 265 ALA A N 1
ATOM 2097 C CA . ALA A 1 265 ? -7.511 -57.952 4.679 1.00 40.18 265 ALA A CA 1
ATOM 2098 C C . ALA A 1 265 ? -8.617 -57.374 5.657 1.00 40.20 265 ALA A C 1
ATOM 2099 O O . ALA A 1 265 ? -9.263 -58.150 6.355 1.00 44.77 265 ALA A O 1
ATOM 2101 N N . CYS A 1 266 ? -8.757 -56.046 5.762 1.00 41.21 266 CYS A N 1
ATOM 2102 C CA . CYS A 1 266 ? -9.874 -55.396 6.542 1.00 43.77 266 CYS A CA 1
ATOM 2103 C C . CYS A 1 266 ? -11.203 -55.773 5.937 1.00 37.12 266 CYS A C 1
ATOM 2104 O O . CYS A 1 266 ? -12.087 -56.203 6.658 1.00 36.95 266 CYS A O 1
ATOM 2107 N N . LEU A 1 267 ? -11.304 -55.578 4.614 1.00 40.51 267 LEU A N 1
ATOM 2108 C CA . LEU A 1 267 ? -12.491 -55.984 3.833 1.00 43.30 267 LEU A CA 1
ATOM 2109 C C . LEU A 1 267 ? -12.879 -57.441 4.048 1.00 46.73 267 LEU A C 1
ATOM 2110 O O . LEU A 1 267 ? -14.033 -57.738 4.414 1.00 44.60 267 LEU A O 1
ATOM 2115 N N . ASP A 1 268 ? -11.929 -58.368 3.904 1.00 45.26 268 ASP A N 1
ATOM 2116 C CA . ASP A 1 268 ? -12.260 -59.776 4.113 1.00 44.43 268 ASP A CA 1
ATOM 2117 C C . ASP A 1 268 ? -12.683 -60.115 5.507 1.00 41.57 268 ASP A C 1
ATOM 2118 O O . ASP A 1 268 ? -13.505 -61.016 5.661 1.00 42.73 268 ASP A O 1
ATOM 2123 N N . GLU A 1 269 ? -12.117 -59.478 6.528 1.00 39.91 269 GLU A N 1
ATOM 2124 C CA . GLU A 1 269 ? -12.597 -59.725 7.868 1.00 41.80 269 GLU A CA 1
ATOM 2125 C C . GLU A 1 269 ? -14.070 -59.146 8.008 1.00 40.99 269 GLU A C 1
ATOM 2126 O O . GLU A 1 269 ? -14.908 -59.761 8.668 1.00 40.21 269 GLU A O 1
ATOM 2132 N N . TYR A 1 270 ? -14.302 -57.971 7.436 1.00 39.36 270 TYR A N 1
ATOM 2133 C CA . TYR A 1 270 ? -15.645 -57.354 7.347 1.00 38.25 270 TYR A CA 1
ATOM 2134 C C . TYR A 1 270 ? -16.652 -58.340 6.718 1.00 47.24 270 TYR A C 1
ATOM 2135 O O . TYR A 1 270 ? -17.723 -58.649 7.323 1.00 41.45 270 TYR A O 1
ATOM 2144 N N . LEU A 1 271 ? -16.289 -58.889 5.552 1.00 45.59 271 LEU A N 1
ATOM 2145 C CA . LEU A 1 271 ? -17.130 -59.887 4.900 1.00 42.30 271 LEU A CA 1
ATOM 2146 C C . LEU A 1 271 ? -17.394 -61.150 5.731 1.00 49.70 271 LEU A C 1
ATOM 2147 O O . LEU A 1 271 ? -18.524 -61.668 5.696 1.00 47.50 271 LEU A O 1
ATOM 2152 N N . GLU A 1 272 ? -16.407 -61.624 6.496 1.00 48.17 272 GLU A N 1
ATOM 2153 C CA . GLU A 1 272 ? -16.619 -62.769 7.435 1.00 54.15 272 GLU A CA 1
ATOM 2154 C C . GLU A 1 272 ? -17.628 -62.424 8.539 1.00 52.38 272 GLU A C 1
ATOM 2155 O O . GLU A 1 272 ? -18.432 -63.273 8.970 1.00 44.31 272 GLU A O 1
ATOM 2161 N N . LEU A 1 273 ? -17.556 -61.206 9.060 1.00 49.81 273 LEU A N 1
ATOM 2162 C CA . LEU A 1 273 ? -18.495 -60.822 10.140 1.00 49.40 273 LEU A CA 1
ATOM 2163 C C . LEU A 1 273 ? -19.885 -60.635 9.525 1.00 37.06 273 LEU A C 1
ATOM 2164 O O . LEU A 1 273 ? -20.898 -61.016 10.114 1.00 48.66 273 LEU A O 1
ATOM 2169 N N . GLN A 1 274 ? -19.958 -60.089 8.334 1.00 40.70 274 GLN A N 1
ATOM 2170 C CA . GLN A 1 274 ? -21.241 -60.046 7.636 1.00 43.52 274 GLN A CA 1
ATOM 2171 C C . GLN A 1 274 ? -21.986 -61.403 7.591 1.00 51.69 274 GLN A C 1
ATOM 2172 O O . GLN A 1 274 ? -23.192 -61.467 7.815 1.00 48.93 274 GLN A O 1
ATOM 2178 N N . GLU A 1 275 ? -21.274 -62.486 7.300 1.00 54.53 275 GLU A N 1
ATOM 2179 C CA . GLU A 1 275 ? -21.908 -63.824 7.261 1.00 51.88 275 GLU A CA 1
ATOM 2180 C C . GLU A 1 275 ? -22.317 -64.302 8.662 1.00 50.34 275 GLU A C 1
ATOM 2181 O O . GLU A 1 275 ? -23.159 -65.195 8.806 1.00 52.96 275 GLU A O 1
ATOM 2187 N N . ARG A 1 276 ? -21.749 -63.708 9.701 1.00 42.72 276 ARG A N 1
ATOM 2188 C CA . ARG A 1 276 ? -22.127 -64.071 11.074 1.00 47.23 276 ARG A CA 1
ATOM 2189 C C . ARG A 1 276 ? -23.375 -63.334 11.646 1.00 47.16 276 ARG A C 1
ATOM 2190 O O . ARG A 1 276 ? -23.850 -63.660 12.726 1.00 38.30 276 ARG A O 1
ATOM 2198 N N . VAL A 1 277 ? -23.895 -62.355 10.917 1.00 46.04 277 VAL A N 1
ATOM 2199 C CA . VAL A 1 277 ? -25.042 -61.549 11.379 1.00 48.95 277 VAL A CA 1
ATOM 2200 C C . VAL A 1 277 ? -26.293 -62.399 11.764 1.00 52.23 277 VAL A C 1
ATOM 2201 O O . VAL A 1 277 ? -26.834 -62.224 12.872 1.00 43.87 277 VAL A O 1
ATOM 2205 N N . PRO A 1 278 ? -26.695 -63.368 10.906 1.00 54.86 278 PRO A N 1
ATOM 2206 C CA . PRO A 1 278 ? -27.777 -64.272 11.347 1.00 56.48 278 PRO A CA 1
ATOM 2207 C C . PRO A 1 278 ? -27.493 -64.984 12.673 1.00 49.81 278 PRO A C 1
ATOM 2208 O O . PRO A 1 278 ? -28.374 -65.058 13.512 1.00 59.03 278 PRO A O 1
ATOM 2212 N N . GLN A 1 279 ? -26.290 -65.466 12.913 1.00 47.23 279 GLN A N 1
ATOM 2213 C CA . GLN A 1 279 ? -26.011 -66.079 14.227 1.00 52.87 279 GLN A CA 1
ATOM 2214 C C . GLN A 1 279 ? -26.115 -65.033 15.358 1.00 54.99 279 GLN A C 1
ATOM 2215 O O . GLN A 1 279 ? -26.501 -65.366 16.476 1.00 51.38 279 GLN A O 1
ATOM 2221 N N . MET A 1 280 ? -25.701 -63.789 15.089 1.00 50.20 280 MET A N 1
ATOM 2222 C CA . MET A 1 280 ? -25.780 -62.739 16.102 1.00 46.74 280 MET A CA 1
ATOM 2223 C C . MET A 1 280 ? -27.260 -62.526 16.477 1.00 39.25 280 MET A C 1
ATOM 2224 O O . MET A 1 280 ? -27.595 -62.449 17.653 1.00 46.37 280 MET A O 1
ATOM 2229 N N . CYS A 1 281 ? -28.117 -62.445 15.461 1.00 39.67 281 CYS A N 1
ATOM 2230 C CA . CYS A 1 281 ? -29.527 -62.243 15.669 1.00 50.29 281 CYS A CA 1
ATOM 2231 C C . CYS A 1 281 ? -30.150 -63.376 16.455 1.00 53.39 281 CYS A C 1
ATOM 2232 O O . CYS A 1 281 ? -31.001 -63.119 17.297 1.00 52.81 281 CYS A O 1
ATOM 2235 N N . ASP A 1 282 ? -29.710 -64.609 16.190 1.00 57.22 282 ASP A N 1
ATOM 2236 C CA . ASP A 1 282 ? -30.118 -65.804 16.975 1.00 57.43 282 ASP A CA 1
ATOM 2237 C C . ASP A 1 282 ? -29.671 -65.708 18.441 1.00 56.37 282 ASP A C 1
ATOM 2238 O O . ASP A 1 282 ? -30.457 -65.913 19.346 1.00 55.71 282 ASP A O 1
ATOM 2243 N N . GLU A 1 283 ? -28.403 -65.424 18.677 1.00 52.55 283 GLU A N 1
ATOM 2244 C CA . GLU A 1 283 ? -27.863 -65.278 20.054 1.00 53.91 283 GLU A CA 1
ATOM 2245 C C . GLU A 1 283 ? -28.565 -64.160 20.871 1.00 56.93 283 GLU A C 1
ATOM 2246 O O . GLU A 1 283 ? -28.759 -64.290 22.079 1.00 60.97 283 GLU A O 1
ATOM 2252 N N . LEU A 1 284 ? -28.953 -63.082 20.183 1.00 54.77 284 LEU A N 1
ATOM 2253 C CA . LEU A 1 284 ? -29.779 -62.002 20.755 1.00 54.86 284 LEU A CA 1
ATOM 2254 C C . LEU A 1 284 ? -31.275 -62.318 20.846 1.00 55.13 284 LEU A C 1
ATOM 2255 O O . LEU A 1 284 ? -31.980 -61.583 21.507 1.00 47.84 284 LEU A O 1
ATOM 2260 N N . ARG A 1 285 ? -31.752 -63.373 20.174 1.00 56.45 285 ARG A N 1
ATOM 2261 C CA . ARG A 1 285 ? -33.189 -63.767 20.145 1.00 54.96 285 ARG A CA 1
ATOM 2262 C C . ARG A 1 285 ? -34.072 -62.718 19.473 1.00 55.26 285 ARG A C 1
ATOM 2263 O O . ARG A 1 285 ? -35.181 -62.420 19.918 1.00 56.90 285 ARG A O 1
ATOM 2271 N N . LEU A 1 286 ? -33.596 -62.144 18.393 1.00 52.63 286 LEU A N 1
ATOM 2272 C CA . LEU A 1 286 ? -34.383 -61.111 17.752 1.00 58.28 286 LEU A CA 1
ATOM 2273 C C . LEU A 1 286 ? -35.550 -61.735 16.985 1.00 54.43 286 LEU A C 1
ATOM 2274 O O . LEU A 1 286 ? -35.394 -62.777 16.380 1.00 58.15 286 LEU A O 1
ATOM 2279 N N . ASP A 1 287 ? -36.704 -61.088 17.031 1.00 55.44 287 ASP A N 1
ATOM 2280 C CA . ASP A 1 287 ? -37.806 -61.418 16.137 1.00 60.11 287 ASP A CA 1
ATOM 2281 C C . ASP A 1 287 ? -37.512 -60.971 14.714 1.00 61.10 287 ASP A C 1
ATOM 2282 O O . ASP A 1 287 ? -36.474 -60.359 14.465 1.00 56.51 287 ASP A O 1
ATOM 2287 N N . GLU A 1 288 ? -38.452 -61.220 13.802 1.00 57.46 288 GLU A N 1
ATOM 2288 C CA . GLU A 1 288 ? -38.215 -61.032 12.370 1.00 62.88 288 GLU A CA 1
ATOM 2289 C C . GLU A 1 288 ? -38.134 -59.541 11.940 1.00 65.23 288 GLU A C 1
ATOM 2290 O O . GLU A 1 288 ? -37.353 -59.196 11.052 1.00 61.88 288 GLU A O 1
ATOM 2296 N N . ALA A 1 289 ? -38.950 -58.671 12.534 1.00 58.45 289 ALA A N 1
ATOM 2297 C CA . ALA A 1 289 ? -38.905 -57.249 12.201 1.00 55.78 289 ALA A CA 1
ATOM 2298 C C . ALA A 1 289 ? -37.593 -56.581 12.759 1.00 48.28 289 ALA A C 1
ATOM 2299 O O . ALA A 1 289 ? -37.027 -55.737 12.123 1.00 51.02 289 ALA A O 1
ATOM 2301 N N . GLU A 1 290 ? -37.146 -57.002 13.936 1.00 46.11 290 GLU A N 1
ATOM 2302 C CA . GLU A 1 290 ? -35.830 -56.645 14.460 1.00 50.48 290 GLU A CA 1
ATOM 2303 C C . GLU A 1 290 ? -34.704 -57.120 13.497 1.00 55.83 290 GLU A C 1
ATOM 2304 O O . GLU A 1 290 ? -33.836 -56.308 13.113 1.00 48.18 290 GLU A O 1
ATOM 2310 N N . ARG A 1 291 ? -34.748 -58.400 13.081 1.00 51.00 291 ARG A N 1
ATOM 2311 C CA . ARG A 1 291 ? -33.795 -58.936 12.070 1.00 47.51 291 ARG A CA 1
ATOM 2312 C C . ARG A 1 291 ? -33.740 -58.099 10.850 1.00 47.10 291 ARG A C 1
ATOM 2313 O O . ARG A 1 291 ? -32.638 -57.852 10.304 1.00 40.15 291 ARG A O 1
ATOM 2321 N N . ASP A 1 292 ? -34.917 -57.675 10.395 1.00 46.61 292 ASP A N 1
ATOM 2322 C CA . ASP A 1 292 ? -35.021 -56.832 9.208 1.00 46.83 292 ASP A CA 1
ATOM 2323 C C . ASP A 1 292 ? -34.358 -55.441 9.371 1.00 44.32 292 ASP A C 1
ATOM 2324 O O . ASP A 1 292 ? -33.895 -54.825 8.377 1.00 40.65 292 ASP A O 1
ATOM 2329 N N . ARG A 1 293 ? -34.423 -54.911 10.587 1.00 40.57 293 ARG A N 1
ATOM 2330 C CA . ARG A 1 293 ? -33.837 -53.601 10.908 1.00 40.96 293 ARG A CA 1
ATOM 2331 C C . ARG A 1 293 ? -32.289 -53.731 10.961 1.00 38.33 293 ARG A C 1
ATOM 2332 O O . ARG A 1 293 ? -31.599 -52.860 10.467 1.00 38.97 293 ARG A O 1
ATOM 2340 N N . VAL A 1 294 ? -31.806 -54.818 11.561 1.00 36.43 294 VAL A N 1
ATOM 2341 C CA . VAL A 1 294 ? -30.392 -55.230 11.475 1.00 41.53 294 VAL A CA 1
ATOM 2342 C C . VAL A 1 294 ? -29.863 -55.296 10.051 1.00 42.32 294 VAL A C 1
ATOM 2343 O O . VAL A 1 294 ? -28.849 -54.581 9.664 1.00 39.67 294 VAL A O 1
ATOM 2347 N N . ARG A 1 295 ? -30.577 -56.053 9.228 1.00 42.47 295 ARG A N 1
ATOM 2348 C CA . ARG A 1 295 ? -30.222 -56.179 7.815 1.00 44.86 295 ARG A CA 1
ATOM 2349 C C . ARG A 1 295 ? -30.118 -54.820 7.164 1.00 42.62 295 ARG A C 1
ATOM 2350 O O . ARG A 1 295 ? -29.154 -54.558 6.443 1.00 43.11 295 ARG A O 1
ATOM 2358 N N . MET A 1 296 ? -31.072 -53.917 7.427 1.00 39.62 296 MET A N 1
ATOM 2359 C CA . MET A 1 296 ? -30.966 -52.563 6.871 1.00 39.16 296 MET A CA 1
ATOM 2360 C C . MET A 1 296 ? -29.713 -51.778 7.398 1.00 32.61 296 MET A C 1
ATOM 2361 O O . MET A 1 296 ? -29.135 -50.955 6.664 1.00 32.09 296 MET A O 1
ATOM 2366 N N . GLY A 1 297 ? -29.407 -52.009 8.659 1.00 31.76 297 GLY A N 1
ATOM 2367 C CA . GLY A 1 297 ? -28.166 -51.505 9.304 1.00 39.72 297 GLY A CA 1
ATOM 2368 C C . GLY A 1 297 ? -26.905 -51.911 8.568 1.00 37.16 297 GLY A C 1
ATOM 2369 O O . GLY A 1 297 ? -26.028 -51.080 8.264 1.00 37.43 297 GLY A O 1
ATOM 2370 N N . VAL A 1 298 ? -26.842 -53.190 8.228 1.00 36.55 298 VAL A N 1
ATOM 2371 C CA . VAL A 1 298 ? -25.712 -53.722 7.474 1.00 34.95 298 VAL A CA 1
ATOM 2372 C C . VAL A 1 298 ? -25.681 -53.100 6.093 1.00 35.51 298 VAL A C 1
ATOM 2373 O O . VAL A 1 298 ? -24.623 -52.709 5.597 1.00 39.39 298 VAL A O 1
ATOM 2377 N N . GLU A 1 299 ? -26.838 -52.907 5.472 1.00 34.91 299 GLU A N 1
ATOM 2378 C CA . GLU A 1 299 ? -26.844 -52.252 4.177 1.00 35.55 299 GLU A CA 1
ATOM 2379 C C . GLU A 1 299 ? -26.333 -50.816 4.187 1.00 35.99 299 GLU A C 1
ATOM 2380 O O . GLU A 1 299 ? -25.718 -50.398 3.200 1.00 36.06 299 GLU A O 1
ATOM 2386 N N . ALA A 1 300 ? -26.604 -50.063 5.264 1.00 33.10 300 ALA A N 1
ATOM 2387 C CA . ALA A 1 300 ? -26.079 -48.725 5.409 1.00 31.74 300 ALA A CA 1
ATOM 2388 C C . ALA A 1 300 ? -24.502 -48.770 5.391 1.00 30.33 300 ALA A C 1
ATOM 2389 O O . ALA A 1 300 ? -23.893 -47.922 4.801 1.00 32.84 300 ALA A O 1
ATOM 2391 N N . ILE A 1 301 ? -23.917 -49.787 5.991 1.00 31.82 301 ILE A N 1
ATOM 2392 C CA . ILE A 1 301 ? -22.463 -49.949 5.969 1.00 33.53 301 ILE A CA 1
ATOM 2393 C C . ILE A 1 301 ? -22.023 -50.206 4.521 1.00 37.68 301 ILE A C 1
ATOM 2394 O O . ILE A 1 301 ? -21.151 -49.515 4.020 1.00 36.41 301 ILE A O 1
ATOM 2399 N N . GLN A 1 302 ? -22.717 -51.109 3.814 1.00 36.27 302 GLN A N 1
ATOM 2400 C CA . GLN A 1 302 ? -22.372 -51.402 2.411 1.00 33.14 302 GLN A CA 1
ATOM 2401 C C . GLN A 1 302 ? -22.504 -50.195 1.522 1.00 38.55 302 GLN A C 1
ATOM 2402 O O . GLN A 1 302 ? -21.675 -49.932 0.624 1.00 35.54 302 GLN A O 1
ATOM 2408 N N . HIS A 1 303 ? -23.537 -49.402 1.757 1.00 35.09 303 HIS A N 1
ATOM 2409 C CA . HIS A 1 303 ? -23.676 -48.201 0.977 1.00 31.48 303 HIS A CA 1
ATOM 2410 C C . HIS A 1 303 ? -22.478 -47.302 1.137 1.00 29.49 303 HIS A C 1
ATOM 2411 O O . HIS A 1 303 ? -22.108 -46.589 0.181 1.00 29.49 303 HIS A O 1
ATOM 2418 N N . TRP A 1 304 ? -21.913 -47.267 2.362 1.00 28.02 304 TRP A N 1
ATOM 2419 C CA . TRP A 1 304 ? -20.784 -46.404 2.579 1.00 30.96 304 TRP A CA 1
ATOM 2420 C C . TRP A 1 304 ? -19.500 -46.955 1.899 1.00 30.81 304 TRP A C 1
ATOM 2421 O O . TRP A 1 304 ? -18.777 -46.213 1.233 1.00 33.49 304 TRP A O 1
ATOM 2432 N N . ILE A 1 305 ? -19.191 -48.210 2.154 1.00 32.82 305 ILE A N 1
ATOM 2433 C CA . ILE A 1 305 ? -17.977 -48.807 1.569 1.00 34.84 305 ILE A CA 1
ATOM 2434 C C . ILE A 1 305 ? -18.052 -48.735 0.037 1.00 34.88 305 ILE A C 1
ATOM 2435 O O . ILE A 1 305 ? -17.141 -48.168 -0.603 1.00 32.96 305 ILE A O 1
ATOM 2440 N N . ASN A 1 306 ? -19.189 -49.157 -0.547 1.00 36.15 306 ASN A N 1
ATOM 2441 C CA . ASN A 1 306 ? -19.300 -49.198 -2.019 1.00 34.76 306 ASN A CA 1
ATOM 2442 C C . ASN A 1 306 ? -19.449 -47.862 -2.665 1.00 37.40 306 ASN A C 1
ATOM 2443 O O . ASN A 1 306 ? -18.745 -47.535 -3.678 1.00 37.60 306 ASN A O 1
ATOM 2448 N N . GLY A 1 307 ? -20.265 -47.017 -2.030 1.00 37.40 307 GLY A N 1
ATOM 2449 C CA . GLY A 1 307 ? -20.553 -45.718 -2.576 1.00 38.83 307 GLY A CA 1
ATOM 2450 C C . GLY A 1 307 ? -19.382 -44.797 -2.513 1.00 31.74 307 GLY A C 1
ATOM 2451 O O . GLY A 1 307 ? -19.145 -43.960 -3.408 1.00 30.72 307 GLY A O 1
ATOM 2452 N N . ASN A 1 308 ? -18.653 -44.874 -1.407 1.00 35.60 308 ASN A N 1
ATOM 2453 C CA . ASN A 1 308 ? -17.446 -44.066 -1.306 1.00 34.34 308 ASN A CA 1
ATOM 2454 C C . ASN A 1 308 ? -16.457 -44.467 -2.428 1.00 35.69 308 ASN A C 1
ATOM 2455 O O . ASN A 1 308 ? -15.893 -43.623 -3.064 1.00 36.21 308 ASN A O 1
ATOM 2460 N N . TYR A 1 309 ? -16.286 -45.753 -2.626 1.00 37.19 309 TYR A N 1
AT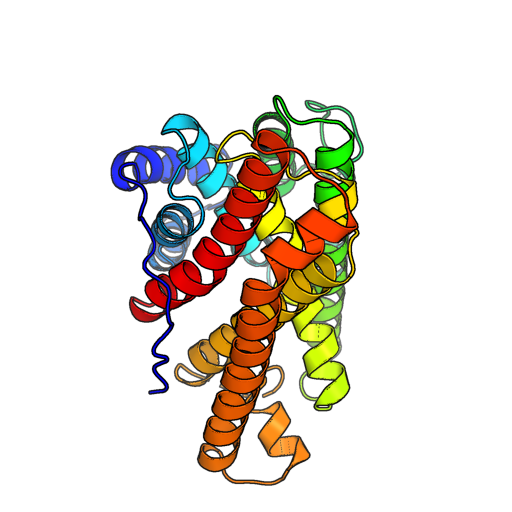OM 2461 C CA . TYR A 1 309 ? -15.371 -46.244 -3.668 1.00 41.76 309 TYR A CA 1
ATOM 2462 C C . TYR A 1 309 ? -15.755 -45.727 -5.061 1.00 40.94 309 TYR A C 1
ATOM 2463 O O . TYR A 1 309 ? -14.933 -45.041 -5.784 1.00 39.93 309 TYR A O 1
ATOM 2472 N N . GLU A 1 310 ? -17.029 -45.939 -5.398 1.00 37.96 310 GLU A N 1
ATOM 2473 C CA . GLU A 1 310 ? -17.532 -45.550 -6.738 1.00 38.66 310 GLU A CA 1
ATOM 2474 C C . GLU A 1 310 ? -17.494 -44.101 -6.895 1.00 39.88 310 GLU A C 1
ATOM 2475 O O . GLU A 1 310 ? -17.239 -43.632 -7.994 1.00 43.70 310 GLU A O 1
ATOM 2481 N N . TRP A 1 311 ? -17.717 -43.326 -5.828 1.00 37.93 311 TRP A N 1
ATOM 2482 C CA . TRP A 1 311 ? -17.536 -41.851 -5.968 1.00 35.94 311 TRP A CA 1
ATOM 2483 C C . TRP A 1 311 ? -16.031 -41.433 -6.212 1.00 43.99 311 TRP A C 1
ATOM 2484 O O . TRP A 1 311 ? -15.717 -40.485 -6.949 1.00 44.43 311 TRP A O 1
ATOM 2495 N N . ALA A 1 312 ? -15.125 -42.103 -5.522 1.00 44.32 312 ALA A N 1
ATOM 2496 C CA . ALA A 1 312 ? -13.686 -41.790 -5.601 1.00 51.64 312 ALA A CA 1
ATOM 2497 C C . ALA A 1 312 ? -13.155 -41.985 -7.042 1.00 48.45 312 ALA A C 1
ATOM 2498 O O . ALA A 1 312 ? -12.476 -41.107 -7.557 1.00 56.91 312 ALA A O 1
ATOM 2500 N N . LEU A 1 313 ? -13.546 -43.076 -7.689 1.00 46.80 313 LEU A N 1
ATOM 2501 C CA . LEU A 1 313 ? -13.291 -43.323 -9.126 1.00 56.91 313 LEU A CA 1
ATOM 2502 C C . LEU A 1 313 ? -13.553 -42.146 -10.072 1.00 66.74 313 LEU A C 1
ATOM 2503 O O . LEU A 1 313 ? -12.766 -41.895 -10.972 1.00 71.83 313 LEU A O 1
ATOM 2508 N N . THR A 1 314 ? -14.627 -41.400 -9.844 1.00 64.10 314 THR A N 1
ATOM 2509 C CA . THR A 1 314 ? -15.000 -40.273 -10.705 1.00 62.08 314 THR A CA 1
ATOM 2510 C C . THR A 1 314 ? -14.379 -38.957 -10.204 1.00 71.06 314 THR A C 1
ATOM 2511 O O . THR A 1 314 ? -14.935 -37.897 -10.471 1.00 82.28 314 THR A O 1
ATOM 2515 N N . SER A 1 315 ? -13.268 -39.016 -9.451 1.00 87.55 315 SER A N 1
ATOM 2516 C CA . SER A 1 315 ? -12.471 -37.825 -9.031 1.00 97.42 315 SER A CA 1
ATOM 2517 C C . SER A 1 315 ? -13.174 -36.844 -8.018 1.00 102.30 315 SER A C 1
ATOM 2518 O O . SER A 1 315 ? -14.199 -37.182 -7.382 1.00 92.51 315 SER A O 1
ATOM 2521 N N . GLY A 1 316 ? -12.588 -35.649 -7.859 1.00 96.62 316 GLY A N 1
ATOM 2522 C CA . GLY A 1 316 ? -13.064 -34.630 -6.921 1.00 90.14 316 GLY A CA 1
ATOM 2523 C C . GLY A 1 316 ? -11.975 -33.621 -6.556 1.00 83.75 316 GLY A C 1
ATOM 2524 O O . GLY A 1 316 ? -11.558 -33.535 -5.388 1.00 79.38 316 GLY A O 1
#

Sequence (308 aa):
DVRFDLPFDTPVSEHLEYARARHLRWVWEMRLVRSRDGFEEYKSWDLPQAAARTYPHASADDMVVLMNWFSLAFLFDDQFDASRPDRADRIAEVARELIVTPLRPAGSPPRVACPITLAWAEVWKYLSHGMSLTWQTRFAASWGRFLVAHCEEVDLAARGLEGTLGLDEYAEFRRRTVGIHHSIDAGERSSRGFEVPAQAMGHPVMERMRDLAADTIGFMNDIHSFEREGHNLIIAVLRRERGCSWQQATDEAYRMTIACLDEYLELQERVPQMCDELRLDEAERDRVRMGVEAIQHWINGNYEWALTSG

Radius of gyration: 19.35 Å; Cα contacts (8 Å, |Δi|>4): 371; chains: 1; bounding box: 51×50×34 Å

Solvent-accessible surface area: 14594 Å² total; per-residue (Å²): 140,29,128,19,148,18,84,27,148,22,68,72,6,156,40,35,113,92,0,48,52,108,0,25,163,19,0,99,122,31,171,2,9,167,56,167,118,32,23,74,103,2,90,67,40,35,1,5,20,3,0,0,51,3,4,15,75,4,60,27,100,32,0,17,20,2,0,7,11,17,0,3,38,86,8,6,53,69,32,22,86,84,104,85,137,65,66,16,101,72,0,25,82,0,0,164,8,4,29,60,4,13,121,56,109,58,53,31,108,12,223,26,69,22,50,0,0,85,0,0,15,52,2,5,90,105,1,9,133,76,22,46,142,79,0,48,85,42,0,7,39,8,4,7,163,29,2,71,0,25,16,70,49,22,42,31,47,74,170,65,72,94,24,86,29,23,33,117,112,2,24,124,17,36,71,90,12,23,7,5,44,12,9,9,0,0,7,5,30,8,71,64,20,44,9,5,61,93,0,18,49,16,98,12,3,95,87,0,15,34,3,0,0,10,0,2,0,6,9,39,8,4,42,52,56,55,126,192,60,43,20,0,0,13,2,1,90,104,99,138,69,24,54,116,112,100,0,14,72,26,0,87,132,34,0,58,46,18,9,66,57,0,37,104,10,34,144,106,16,79,105,2,4,86,114,36,206,10,84,149,64,45,80,55,78,0,118,28,4,12,40,8,0,40,11,21,0,6,0,8,20,62,34,13,65,77,64,45

B-factor: mean 45.4, std 16.19, range [23.8, 121.84]

Secondary structure (DSSP, 8-state):
------S------TTHHHHHHHHHHHHHHTTS--SHHHHHHHHHT-HHHHHHHHSTT--HHHHHHHHHHHHHHHHHGGGS-TTSTTHHHHHHHHHHHHHHGGGS-TTPPPSS-SHHHHHHHHHHHHHHTT--HHHHHHHHHHHHHHHHHHHHHHHHHHTT-TT---HHHHHHHHHHHT-HHHHHHHHHHHHT----HHHHTSHHHHHHHHHHHHHHHHHHHHHHHTT---SHHHHHHHHHT--HHHHHHHHHHHHHHHHHHHHHHHHHHHHHHHHHT--HHHHHHHHHHHHHHHHHHHHHHHHHHT--

InterPro domains:
  IPR008949 Isoprenoid synthase domain superfamily [G3DSA:1.10.600.10] (1-319)
  IPR008949 Isoprenoid synthase domain superfamily [SSF48576] (4-316)
  IPR034686 Terpene cyclase-like 2 [PTHR35201] (46-321)
  IPR034686 Terpene cyclase-like 2 [SFLDG01020] (7-321)
  IPR048141 7-epi-alpha-eudesmol synthase [NF041564] (1-343)